Protein AF-T1PHR5-F1 (afdb_monomer_lite)

Radius of gyration: 35.84 Å; chains: 1; bounding box: 84×40×96 Å

Secondary structure (DSSP, 8-state):
-TTTTT-HHHHHS-HHHHHHTSSTTS-HHHHHHHHHHHHHHHH-SSTT--SSHHHHHHHHHHHHHHHHHHHHH-TT-HHHHHHHHHHHHHHHHHHHHHHHH-HHHHHHHHHHHT----PPPS---PPPHHHHHHHHHHHHHHHHHHHHHHHHHHHHHHHHHHHHHHHHHHHHHHHHHHHHTTPPP-S-HHHHHHHHHHHHHHHHHHHHHHHHHHHH-

InterPro domains:
  IPR000589 Small ribosomal subunit protein uS15 [PF00312] (37-115)
  IPR000589 Small ribosomal subunit protein uS15 [SM01387] (36-116)
  IPR000589 Small ribosomal subunit protein uS15 [cd00353] (38-114)
  IPR005290 Small ribosomal subunit protein uS15, bacteria [MF_01343_B] (29-130)
  IPR009068 uS15/NS1, RNA-binding domain superfamily [SSF47060] (33-116)
  IPR052137 Universal small ribosomal subunit uS15 [PTHR46685] (2-191)

Organism: Musca domestica (NCBI:txid7370)

Foldseek 3Di:
DQPCPPPPVLVVDDPVSVVCRDLVNDDPVSVLVVQLLVQLVQQAPDNPPCPDLLSLLSSLLSVLVVLVVVCVVPVPPPVSVVVSVVSVVVSLVSLVVCCVVPVVSSVVSCVSSVHDHDDDDPDDDDDDPVNVVVVVVVVVVVVVVVVVVVVVVVVVLVVLLVVLVVVLVVLVVQQVVCVVVVHPGPRDPVNSVVSVVVNVVSVVVVVVVVVVVVVVD

Sequence (217 aa):
MLGFEKSKELETADAAVKSLFELGNNPYVNTTRYHSEQLIKEVQRHPLDYGSMEAKLARMTVFIRRYQQHMEEHPRDKKRKVILKEMIEKRKKFLKYLRRWDYRRFEWILEKLDLVYKPPPAEFHWITRKESLQKLTDIHCEKLRQEKLDEYRKTLEEQQIPFLEDAIKKMQFIRQEQIDLGIPVTVTEEDIEQNKKKLAELKAFREETKAAARKSN

Structure (mmCIF, N/CA/C/O backbone):
data_AF-T1PHR5-F1
#
_entry.id   AF-T1PHR5-F1
#
loop_
_atom_site.group_PDB
_atom_site.id
_atom_site.type_symbol
_atom_site.label_atom_id
_atom_site.label_alt_id
_atom_site.label_comp_id
_atom_site.label_asym_id
_atom_site.label_entity_id
_atom_site.label_seq_id
_atom_site.pdbx_PDB_ins_code
_atom_site.Cartn_x
_atom_site.Cartn_y
_atom_site.Cartn_z
_atom_site.occupancy
_atom_site.B_iso_or_equiv
_atom_site.auth_seq_id
_atom_site.auth_comp_id
_atom_site.auth_asym_id
_atom_site.auth_atom_id
_atom_site.pdbx_PDB_model_num
ATOM 1 N N . MET A 1 1 ? 13.545 -9.015 -30.350 1.00 66.62 1 MET A N 1
ATOM 2 C CA . MET A 1 1 ? 14.743 -8.477 -31.027 1.00 66.62 1 MET A CA 1
ATOM 3 C C . MET A 1 1 ? 14.901 -7.038 -30.616 1.00 66.62 1 MET A C 1
ATOM 5 O O . MET A 1 1 ? 13.991 -6.255 -30.841 1.00 66.62 1 MET A O 1
ATOM 9 N N . LEU A 1 2 ? 15.984 -6.683 -29.947 1.00 77.50 2 LEU A N 1
ATOM 10 C CA . LEU A 1 2 ? 16.075 -5.365 -29.341 1.00 77.50 2 LEU A CA 1
ATOM 11 C C . LEU A 1 2 ? 16.142 -4.248 -30.403 1.00 77.50 2 LEU A C 1
ATOM 13 O O . LEU A 1 2 ? 17.119 -4.147 -31.132 1.00 77.50 2 LEU A O 1
ATOM 17 N N . GLY A 1 3 ? 15.103 -3.412 -30.499 1.00 77.31 3 GLY A N 1
ATOM 18 C CA . GLY A 1 3 ? 15.061 -2.232 -31.381 1.00 77.31 3 GLY A CA 1
ATOM 19 C C . GLY A 1 3 ? 14.794 -2.502 -32.870 1.00 77.31 3 GLY A C 1
ATOM 20 O O . GLY A 1 3 ? 14.387 -1.584 -33.575 1.00 77.31 3 GLY A O 1
ATOM 21 N N . PHE A 1 4 ? 14.941 -3.745 -33.335 1.00 85.12 4 PHE A N 1
ATOM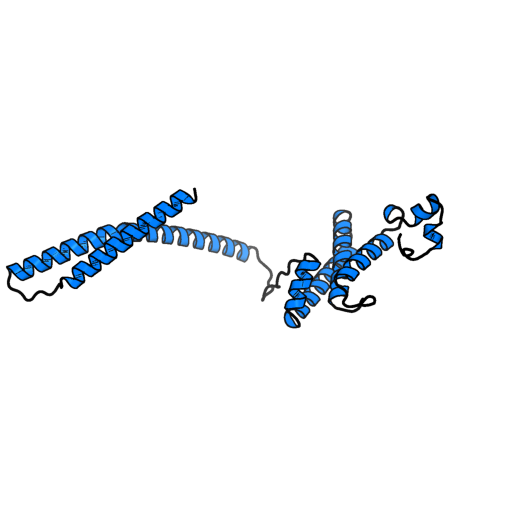 22 C CA . PHE A 1 4 ? 14.780 -4.139 -34.745 1.00 85.12 4 PHE A CA 1
ATOM 23 C C . PHE A 1 4 ? 13.618 -5.116 -34.970 1.00 85.12 4 PHE A C 1
ATOM 25 O O . PHE A 1 4 ? 13.614 -5.886 -35.922 1.00 85.12 4 PHE A O 1
ATOM 32 N N . GLU A 1 5 ? 12.600 -5.068 -34.111 1.00 83.12 5 GLU A N 1
ATOM 33 C CA . GLU A 1 5 ? 11.428 -5.963 -34.155 1.00 83.12 5 GLU A CA 1
ATOM 34 C C . GLU A 1 5 ? 10.648 -5.904 -35.478 1.00 83.12 5 GLU A C 1
ATOM 36 O O . GLU A 1 5 ? 9.896 -6.820 -35.774 1.00 83.12 5 GLU A O 1
ATOM 41 N N . LYS A 1 6 ? 10.805 -4.827 -36.257 1.00 85.88 6 LYS A N 1
ATOM 42 C CA . LYS A 1 6 ? 10.089 -4.593 -37.522 1.00 85.88 6 LYS A CA 1
ATOM 43 C C . LYS A 1 6 ? 10.969 -4.741 -38.772 1.00 85.88 6 LYS A C 1
ATOM 45 O O . LYS A 1 6 ? 10.504 -4.427 -39.864 1.00 85.88 6 LYS A O 1
ATOM 50 N N . SER A 1 7 ? 12.240 -5.122 -38.622 1.00 89.62 7 SER A N 1
ATOM 51 C CA . SER A 1 7 ? 13.160 -5.282 -39.756 1.00 89.62 7 SER A CA 1
ATOM 52 C C . SER A 1 7 ? 12.919 -6.627 -40.433 1.00 89.62 7 SER A C 1
ATOM 54 O O . SER A 1 7 ? 13.065 -7.675 -39.808 1.00 89.62 7 SER A O 1
ATOM 56 N N . LYS A 1 8 ? 12.583 -6.587 -41.724 1.00 90.44 8 LYS A N 1
ATOM 57 C CA . LYS A 1 8 ? 12.362 -7.787 -42.549 1.00 90.44 8 LYS A CA 1
ATOM 58 C C . LYS A 1 8 ? 13.674 -8.515 -42.836 1.00 90.44 8 LYS A C 1
ATOM 60 O O . LYS A 1 8 ? 13.720 -9.733 -42.944 1.00 90.44 8 LYS A O 1
ATOM 65 N N . GLU A 1 9 ? 14.758 -7.755 -42.915 1.00 89.06 9 GLU A N 1
ATOM 66 C CA . GLU A 1 9 ? 16.112 -8.237 -43.169 1.00 89.06 9 GLU A CA 1
ATOM 67 C C . GLU A 1 9 ? 16.603 -9.125 -42.018 1.00 89.06 9 GLU A C 1
ATOM 69 O O . GLU A 1 9 ? 17.239 -10.158 -42.234 1.00 89.06 9 GLU A O 1
ATOM 74 N N . LEU A 1 10 ? 16.244 -8.761 -40.784 1.00 87.56 10 LEU A N 1
ATOM 75 C CA . LEU A 1 10 ? 16.594 -9.510 -39.582 1.00 87.56 10 LEU A CA 1
ATOM 76 C C . LEU A 1 10 ? 15.860 -10.858 -39.489 1.00 87.56 10 LEU A C 1
ATOM 78 O O . LEU A 1 10 ? 16.403 -11.823 -38.951 1.00 87.56 10 LEU A O 1
ATOM 82 N N . GLU A 1 11 ? 14.644 -10.951 -40.030 1.00 87.62 11 GLU A N 1
ATOM 83 C CA . GLU A 1 11 ? 13.888 -12.209 -40.091 1.00 87.62 11 GLU A CA 1
ATOM 84 C C . GLU A 1 11 ? 14.584 -13.225 -41.004 1.00 87.62 11 GLU A C 1
ATOM 86 O O . GLU A 1 11 ? 14.665 -14.410 -40.668 1.00 87.62 11 GLU A O 1
ATOM 91 N N . THR A 1 12 ? 15.165 -12.751 -42.108 1.00 92.88 12 THR A N 1
ATOM 92 C CA . THR A 1 12 ? 15.929 -13.569 -43.064 1.00 92.88 12 THR A CA 1
ATOM 93 C C . THR A 1 12 ? 17.375 -13.838 -42.645 1.00 92.88 12 THR A C 1
ATOM 95 O O . THR A 1 12 ? 18.032 -14.688 -43.239 1.00 92.88 12 THR A O 1
ATOM 98 N N . ALA A 1 13 ? 17.880 -13.133 -41.631 1.00 90.56 13 ALA A N 1
ATOM 99 C CA . ALA A 1 13 ? 19.273 -13.226 -41.211 1.00 90.56 13 ALA A CA 1
ATOM 100 C C . ALA A 1 13 ? 19.632 -14.587 -40.587 1.00 90.56 13 ALA A C 1
ATOM 102 O O . ALA A 1 13 ? 18.779 -15.312 -40.057 1.00 90.56 13 ALA A O 1
ATOM 103 N N . ASP A 1 14 ? 20.930 -14.890 -40.619 1.00 95.06 14 ASP A N 1
ATOM 104 C CA . ASP A 1 14 ? 21.514 -16.072 -39.991 1.00 95.06 14 ASP A CA 1
ATOM 105 C C . ASP A 1 14 ? 21.304 -16.085 -38.464 1.00 95.06 14 ASP A C 1
ATOM 107 O O . ASP A 1 14 ? 21.156 -15.041 -37.818 1.00 95.06 14 ASP A O 1
ATOM 111 N N . ALA A 1 15 ? 21.307 -17.280 -37.872 1.00 91.38 15 ALA A N 1
ATOM 112 C CA . ALA A 1 15 ? 21.100 -17.481 -36.442 1.00 91.38 15 ALA A CA 1
ATOM 113 C C . ALA A 1 15 ? 22.144 -16.741 -35.588 1.00 91.38 15 ALA A C 1
ATOM 115 O O . ALA A 1 15 ? 21.785 -16.159 -34.562 1.00 91.38 15 ALA A O 1
ATOM 116 N N . ALA A 1 16 ? 23.408 -16.684 -36.030 1.00 92.00 16 ALA A N 1
ATOM 117 C CA . ALA A 1 16 ? 24.450 -15.946 -35.317 1.00 92.00 16 ALA A CA 1
ATOM 118 C C . ALA A 1 16 ? 24.134 -14.443 -35.254 1.00 92.00 16 ALA A C 1
ATOM 120 O O . ALA A 1 16 ? 24.252 -13.818 -34.200 1.00 92.00 16 ALA A O 1
ATOM 121 N N . VAL A 1 17 ? 23.653 -13.872 -36.364 1.00 90.62 17 VAL A N 1
ATOM 122 C CA . VAL A 1 17 ? 23.244 -12.462 -36.434 1.00 90.62 17 VAL A CA 1
ATOM 123 C C . VAL A 1 17 ? 22.022 -12.217 -35.555 1.00 90.62 17 VAL A C 1
ATOM 125 O O . VAL A 1 17 ? 21.996 -11.244 -34.806 1.00 90.62 17 VAL A O 1
ATOM 128 N N . LYS A 1 18 ? 21.033 -13.117 -35.582 1.00 90.06 18 LYS A N 1
ATOM 129 C CA . LYS A 1 18 ? 19.841 -13.042 -34.723 1.00 90.06 18 LYS A CA 1
ATOM 130 C C . LYS A 1 18 ? 20.201 -13.030 -33.237 1.00 90.06 18 LYS A C 1
ATOM 132 O O . LYS A 1 18 ? 19.646 -12.222 -32.492 1.00 90.06 18 LYS A O 1
ATOM 137 N N . SER A 1 19 ? 21.178 -13.841 -32.832 1.00 91.31 19 SER A N 1
ATOM 138 C CA . SER A 1 19 ? 21.631 -13.910 -31.442 1.00 91.31 19 SER A CA 1
ATOM 139 C C . SER A 1 19 ? 22.229 -12.588 -30.936 1.00 91.31 19 SER A C 1
ATOM 141 O O . SER A 1 19 ? 22.010 -12.214 -29.784 1.00 91.31 19 SER A O 1
ATOM 143 N N . LEU A 1 20 ? 22.884 -11.793 -31.791 1.00 89.81 20 LEU A N 1
ATOM 144 C CA . LEU A 1 20 ? 23.412 -10.472 -31.403 1.00 89.81 20 LEU A CA 1
ATOM 145 C C . LEU A 1 20 ? 22.315 -9.494 -30.933 1.00 89.81 20 LEU A C 1
ATOM 147 O O . LEU A 1 20 ? 22.577 -8.600 -30.127 1.00 89.81 20 LEU A O 1
ATOM 151 N N . PHE A 1 21 ? 21.077 -9.663 -31.408 1.00 88.44 21 PHE A N 1
ATOM 152 C CA . PHE A 1 21 ? 19.933 -8.804 -31.070 1.00 88.44 21 PHE A CA 1
ATOM 153 C C . PHE A 1 21 ? 19.016 -9.396 -29.989 1.00 88.44 21 PHE A C 1
ATOM 155 O O . PHE A 1 21 ? 17.954 -8.831 -29.683 1.00 88.44 21 PHE A O 1
ATOM 162 N N . GLU A 1 22 ? 19.415 -10.514 -29.384 1.00 88.19 22 GLU A N 1
ATOM 163 C CA . GLU A 1 22 ? 18.755 -11.076 -28.210 1.00 88.19 22 GLU A CA 1
ATOM 164 C C . GLU A 1 22 ? 19.014 -10.216 -26.970 1.00 88.19 22 GLU A C 1
ATOM 166 O O . GLU A 1 22 ? 20.053 -9.572 -26.822 1.00 88.19 22 GLU A O 1
ATOM 171 N N . LEU A 1 23 ? 18.058 -10.210 -26.041 1.00 87.19 23 LEU A N 1
ATOM 172 C CA . LEU A 1 23 ? 18.152 -9.427 -24.806 1.00 87.19 23 LEU A CA 1
ATOM 173 C C . LEU A 1 23 ? 19.365 -9.813 -23.948 1.00 87.19 23 LEU A C 1
ATOM 175 O O . LEU A 1 23 ? 19.992 -8.924 -23.379 1.00 87.19 23 LEU A O 1
ATOM 179 N N . GLY A 1 24 ? 19.699 -11.106 -23.874 1.00 86.81 24 GLY A N 1
ATOM 180 C CA . GLY A 1 24 ? 20.792 -11.616 -23.037 1.00 86.81 24 GLY A CA 1
ATOM 181 C C . GLY A 1 24 ? 22.184 -11.193 -23.506 1.00 86.81 24 GLY A C 1
ATOM 182 O O . GLY A 1 24 ? 23.062 -10.966 -22.681 1.00 86.81 24 GLY A O 1
ATOM 183 N N . ASN A 1 25 ? 22.359 -11.001 -24.814 1.00 90.06 25 ASN A N 1
ATOM 184 C CA . ASN A 1 25 ? 23.637 -10.607 -25.415 1.00 90.06 25 ASN A CA 1
ATOM 185 C C . ASN A 1 25 ? 23.810 -9.085 -25.502 1.00 90.06 25 ASN A C 1
ATOM 187 O O . ASN A 1 25 ? 24.817 -8.592 -26.007 1.00 90.06 25 ASN A O 1
ATOM 191 N N . ASN A 1 26 ? 22.821 -8.325 -25.025 1.00 89.06 26 ASN A N 1
ATOM 192 C CA . ASN A 1 26 ? 22.801 -6.876 -25.116 1.00 89.06 26 ASN A CA 1
ATOM 193 C C . ASN A 1 26 ? 23.147 -6.200 -23.779 1.00 89.06 26 ASN A C 1
ATOM 195 O O . ASN A 1 26 ? 22.804 -6.704 -22.709 1.00 89.06 26 ASN A O 1
ATOM 199 N N . PRO A 1 27 ? 23.758 -4.998 -23.810 1.00 90.12 27 PRO A N 1
ATOM 200 C CA . PRO A 1 27 ? 24.051 -4.241 -22.601 1.00 90.12 27 PRO A CA 1
ATOM 201 C C . PRO A 1 27 ? 22.803 -3.945 -21.765 1.00 90.12 27 PRO A C 1
ATOM 203 O O . PRO A 1 27 ? 21.711 -3.702 -22.277 1.00 90.12 27 PRO A O 1
ATOM 206 N N . TYR A 1 28 ? 22.988 -3.808 -20.457 1.00 86.00 28 TYR A N 1
ATOM 207 C CA . TYR A 1 28 ? 21.889 -3.592 -19.512 1.00 86.00 28 TYR A CA 1
ATOM 208 C C . TYR A 1 28 ? 21.048 -2.316 -19.762 1.00 86.00 28 TYR A C 1
ATOM 210 O O . TYR A 1 28 ? 19.889 -2.207 -19.354 1.00 86.00 28 TYR A O 1
ATOM 218 N N . VAL A 1 29 ? 21.604 -1.315 -20.453 1.00 88.94 29 VAL A N 1
ATOM 219 C CA . VAL A 1 29 ? 20.853 -0.114 -20.874 1.00 88.94 29 VAL A CA 1
ATOM 220 C C . VAL A 1 29 ? 19.730 -0.482 -21.845 1.00 88.94 29 VAL A C 1
ATOM 222 O O . VAL A 1 29 ? 18.609 0.010 -21.709 1.00 88.94 29 VAL A O 1
ATOM 225 N N . ASN A 1 30 ? 20.024 -1.388 -22.772 1.00 90.75 30 ASN A N 1
ATOM 226 C CA . ASN A 1 30 ? 19.101 -1.865 -23.786 1.00 90.75 30 ASN A CA 1
ATOM 227 C C . ASN A 1 30 ? 17.983 -2.698 -23.152 1.00 90.75 30 ASN A C 1
ATOM 229 O O . ASN A 1 30 ? 16.806 -2.426 -23.387 1.00 90.75 30 ASN A O 1
ATOM 233 N N . THR A 1 31 ? 18.329 -3.632 -22.265 1.00 90.88 31 THR A N 1
ATOM 234 C CA . THR A 1 31 ? 17.336 -4.459 -21.560 1.00 90.88 31 THR A CA 1
ATOM 235 C C . THR A 1 31 ? 16.374 -3.605 -20.726 1.00 90.88 31 THR A C 1
ATOM 237 O O . THR A 1 31 ? 15.157 -3.772 -20.794 1.00 90.88 31 THR A O 1
ATOM 240 N N . THR A 1 32 ? 16.891 -2.590 -20.024 1.00 92.50 32 THR A N 1
ATOM 241 C CA . THR A 1 32 ? 16.063 -1.636 -19.265 1.00 92.50 32 THR A CA 1
ATOM 242 C C . THR A 1 32 ? 15.099 -0.872 -20.167 1.00 92.50 32 THR A C 1
ATOM 244 O O . THR A 1 32 ? 13.938 -0.664 -19.803 1.00 92.50 32 THR A O 1
ATOM 247 N N . ARG A 1 33 ? 15.575 -0.423 -21.335 1.00 92.56 33 ARG A N 1
ATOM 248 C CA . ARG A 1 33 ? 14.747 0.289 -22.309 1.00 92.56 33 ARG A CA 1
ATOM 249 C C . ARG A 1 33 ? 13.619 -0.604 -22.815 1.00 92.56 33 ARG A C 1
ATOM 251 O O . ARG A 1 33 ? 12.478 -0.158 -22.807 1.00 92.56 33 ARG A O 1
ATOM 258 N N . TYR A 1 34 ? 13.922 -1.855 -23.152 1.00 93.06 34 TYR A N 1
ATOM 259 C CA . TYR A 1 34 ? 12.922 -2.838 -23.563 1.00 93.06 34 TYR A CA 1
ATOM 260 C C . TYR A 1 34 ? 11.835 -3.022 -22.496 1.00 93.06 34 TYR A C 1
ATOM 262 O O . TYR A 1 34 ? 10.658 -2.822 -22.783 1.00 93.06 34 TYR A O 1
ATOM 270 N N . HIS A 1 35 ? 12.208 -3.295 -21.240 1.00 93.44 35 HIS A N 1
ATOM 271 C CA . HIS A 1 35 ? 11.229 -3.433 -20.152 1.00 93.44 35 HIS A CA 1
ATOM 272 C C . HIS A 1 35 ? 10.419 -2.152 -19.915 1.00 93.44 35 HIS A C 1
ATOM 274 O O . HIS A 1 35 ? 9.226 -2.218 -19.625 1.00 93.44 35 HIS A O 1
ATOM 280 N N . SER A 1 36 ? 11.049 -0.983 -20.067 1.00 94.38 36 SER A N 1
ATOM 281 C CA . SER A 1 36 ? 10.359 0.307 -19.971 1.00 94.38 36 SER A CA 1
ATOM 282 C C . SER A 1 36 ? 9.318 0.466 -21.075 1.00 94.38 36 SER A C 1
ATOM 284 O O . SER A 1 36 ? 8.207 0.892 -20.795 1.00 94.38 36 SER A O 1
ATOM 286 N N . GLU A 1 37 ? 9.658 0.126 -22.318 1.00 93.75 37 GLU A N 1
ATOM 287 C CA . GLU A 1 37 ? 8.740 0.210 -23.455 1.00 93.75 37 GLU A CA 1
ATOM 288 C C . GLU A 1 37 ? 7.581 -0.786 -23.326 1.00 93.75 37 GLU A C 1
ATOM 290 O O . GLU A 1 37 ? 6.447 -0.400 -23.590 1.00 93.75 37 GLU A O 1
ATOM 295 N N . GLN A 1 38 ? 7.827 -2.016 -22.861 1.00 93.56 38 GLN A N 1
ATOM 296 C CA . GLN A 1 38 ? 6.764 -3.000 -22.610 1.00 93.56 38 GLN A CA 1
ATOM 297 C C . GLN A 1 38 ? 5.769 -2.500 -21.556 1.00 93.56 38 GLN A C 1
ATOM 299 O O . GLN A 1 38 ? 4.573 -2.442 -21.819 1.00 93.56 38 GLN A O 1
ATOM 304 N N . LEU A 1 39 ? 6.263 -2.020 -20.410 1.00 94.62 39 LEU A N 1
ATOM 305 C CA . LEU A 1 39 ? 5.385 -1.525 -19.349 1.00 94.62 39 LEU A CA 1
ATOM 306 C C . LEU A 1 39 ? 4.665 -0.223 -19.739 1.00 94.62 39 LEU A C 1
ATOM 308 O O . LEU A 1 39 ? 3.537 0.011 -19.326 1.00 94.62 39 LEU A O 1
ATOM 312 N N . ILE A 1 40 ? 5.288 0.640 -20.551 1.00 95.62 40 ILE A N 1
ATOM 313 C CA . ILE A 1 40 ? 4.614 1.832 -21.091 1.00 95.62 40 ILE A CA 1
ATOM 314 C C . ILE A 1 40 ? 3.494 1.422 -22.053 1.00 95.62 40 ILE A C 1
ATOM 316 O O . ILE A 1 40 ? 2.415 2.001 -21.973 1.00 95.62 40 ILE A O 1
ATOM 320 N N . LYS A 1 41 ? 3.706 0.419 -22.917 1.00 94.00 41 LYS A N 1
ATOM 321 C CA . LYS A 1 41 ? 2.686 -0.056 -23.869 1.00 94.00 41 LYS A CA 1
ATOM 322 C C . LYS A 1 41 ? 1.393 -0.504 -23.185 1.00 94.00 41 LYS A C 1
ATOM 324 O O . LYS A 1 41 ? 0.326 -0.318 -23.759 1.00 94.00 41 LYS A O 1
ATOM 329 N N . GLU A 1 42 ? 1.479 -1.036 -21.970 1.00 94.00 42 GLU A N 1
ATOM 330 C CA . GLU A 1 42 ? 0.316 -1.469 -21.185 1.00 94.00 42 GLU A CA 1
ATOM 331 C C . GLU A 1 42 ? -0.518 -0.309 -20.623 1.00 94.00 42 GLU A C 1
ATOM 333 O O . GLU A 1 42 ? -1.705 -0.480 -20.345 1.00 94.00 42 GLU A O 1
ATOM 338 N N . VAL A 1 43 ? 0.095 0.866 -20.439 1.00 94.69 43 VAL A N 1
ATOM 339 C CA . VAL A 1 43 ? -0.513 1.992 -19.711 1.00 94.69 43 VAL A CA 1
ATOM 340 C C . VAL A 1 43 ? -0.702 3.241 -20.595 1.00 94.69 43 VAL A C 1
ATOM 342 O O . VAL A 1 43 ? -1.434 4.167 -20.245 1.00 94.69 43 VAL A O 1
ATOM 345 N N . GLN A 1 44 ? -0.056 3.296 -21.759 1.00 93.19 44 GLN A N 1
ATOM 346 C CA . GLN A 1 44 ? -0.140 4.419 -22.692 1.00 93.19 44 GLN A CA 1
ATOM 347 C C . GLN A 1 44 ? -1.551 4.581 -23.276 1.00 93.19 44 GLN A C 1
ATOM 349 O O . GLN A 1 44 ? -2.241 3.607 -23.571 1.00 93.19 44 GLN A O 1
ATOM 354 N N . ARG A 1 45 ? -1.971 5.830 -23.509 1.00 90.50 45 ARG A N 1
ATOM 355 C CA . ARG A 1 45 ? -3.288 6.125 -24.109 1.00 90.50 45 ARG A CA 1
ATOM 356 C C . ARG A 1 45 ? -3.297 5.954 -25.625 1.00 90.50 45 ARG A C 1
ATOM 358 O O . ARG A 1 45 ? -4.317 5.619 -26.214 1.00 90.50 45 ARG A O 1
ATOM 365 N N . HIS A 1 46 ? -2.161 6.229 -26.255 1.00 92.94 46 HIS A N 1
ATOM 366 C CA . HIS A 1 46 ? -1.942 6.089 -27.688 1.00 92.94 46 HIS A CA 1
ATOM 367 C C . HIS A 1 46 ? -0.503 5.609 -27.948 1.00 92.94 46 HIS A C 1
ATOM 369 O O . HIS A 1 46 ? 0.344 5.744 -27.065 1.00 92.94 46 HIS A O 1
ATOM 375 N N . PRO A 1 47 ? -0.177 5.095 -29.150 1.00 91.06 47 PRO A N 1
ATOM 376 C CA . PRO A 1 47 ? 1.113 4.442 -29.416 1.00 91.06 47 PRO A CA 1
ATOM 377 C C . PRO A 1 47 ? 2.364 5.310 -29.208 1.00 91.06 47 PRO A C 1
ATOM 379 O O . PRO A 1 47 ? 3.450 4.783 -29.005 1.00 91.06 47 PRO A O 1
ATOM 382 N N . LEU A 1 48 ? 2.218 6.635 -29.295 1.00 91.75 48 LEU A N 1
ATOM 383 C CA . LEU A 1 48 ? 3.300 7.614 -29.116 1.00 91.75 48 LEU A CA 1
ATOM 384 C C . LEU A 1 48 ? 3.241 8.362 -27.768 1.00 91.75 48 LEU A C 1
ATOM 386 O O . LEU A 1 48 ? 3.860 9.416 -27.617 1.00 91.75 48 LEU A O 1
ATOM 390 N N . ASP A 1 49 ? 2.463 7.873 -26.798 1.00 93.50 49 ASP A N 1
ATOM 391 C CA . ASP A 1 49 ? 2.317 8.538 -25.501 1.00 93.50 49 ASP A CA 1
ATOM 392 C C . ASP A 1 49 ? 3.449 8.149 -24.544 1.00 93.50 49 ASP A C 1
ATOM 394 O O . ASP A 1 49 ? 3.412 7.131 -23.857 1.00 93.50 49 ASP A O 1
ATOM 398 N N . TYR A 1 50 ? 4.453 9.018 -24.468 1.00 92.38 50 TYR A N 1
ATOM 399 C CA . TYR A 1 50 ? 5.561 8.900 -23.516 1.00 92.38 50 TYR A CA 1
ATOM 400 C C . TYR A 1 50 ? 5.559 10.006 -22.452 1.00 92.38 50 TYR A C 1
ATOM 402 O O . TYR A 1 50 ? 6.421 10.026 -21.567 1.00 92.38 50 TYR A O 1
ATOM 410 N N . GLY A 1 51 ? 4.640 10.968 -22.576 1.00 91.25 51 GLY A N 1
ATOM 411 C CA . GLY A 1 51 ? 4.623 12.211 -21.807 1.00 91.25 51 GLY A CA 1
ATOM 412 C C . GLY A 1 51 ? 3.574 12.240 -20.701 1.00 91.25 51 GLY A C 1
ATOM 413 O O . GLY A 1 51 ? 3.719 13.040 -19.762 1.00 91.25 51 GLY A O 1
ATOM 414 N N . SER A 1 52 ? 2.555 11.383 -20.793 1.00 93.06 52 SER A N 1
ATOM 415 C CA . SER A 1 52 ? 1.501 11.264 -19.792 1.00 93.06 52 SER A CA 1
ATOM 416 C C . SER A 1 52 ? 2.043 10.885 -18.415 1.00 93.06 52 SER A C 1
ATOM 418 O O . SER A 1 52 ? 3.178 10.417 -18.250 1.00 93.06 52 SER A O 1
ATOM 420 N N . MET A 1 53 ? 1.244 11.157 -17.384 1.00 93.56 53 MET A N 1
ATOM 421 C CA . MET A 1 53 ? 1.642 10.845 -16.013 1.00 93.56 53 MET A CA 1
ATOM 422 C C . MET A 1 53 ? 1.755 9.331 -15.839 1.00 93.56 53 MET A C 1
ATOM 424 O O . MET A 1 53 ? 2.661 8.853 -15.165 1.00 93.56 53 MET A O 1
ATOM 428 N N . GLU A 1 54 ? 0.895 8.592 -16.527 1.00 93.69 54 GLU A N 1
ATOM 429 C CA . GLU A 1 54 ? 0.830 7.143 -16.538 1.00 93.69 54 GLU A CA 1
ATOM 430 C C . GLU A 1 54 ? 2.066 6.513 -17.193 1.00 93.69 54 GLU A C 1
ATOM 432 O O . GLU A 1 54 ? 2.756 5.708 -16.561 1.00 93.69 54 GLU A O 1
ATOM 437 N N . ALA A 1 55 ? 2.445 6.975 -18.391 1.00 95.88 55 ALA A N 1
ATOM 438 C CA . ALA A 1 55 ? 3.667 6.528 -19.063 1.00 95.88 55 ALA A CA 1
ATOM 439 C C . ALA A 1 55 ? 4.931 6.863 -18.247 1.00 95.88 55 ALA A C 1
ATOM 441 O O . ALA A 1 55 ? 5.862 6.056 -18.144 1.00 95.88 55 ALA A O 1
ATOM 442 N N . LYS A 1 56 ? 4.968 8.039 -17.603 1.00 95.25 56 LYS A N 1
ATOM 443 C CA . LYS A 1 56 ? 6.060 8.420 -16.691 1.00 95.25 56 LYS A CA 1
ATOM 444 C C . LYS A 1 56 ? 6.122 7.507 -15.466 1.00 95.25 56 LYS A C 1
ATOM 446 O O . LYS A 1 56 ? 7.216 7.074 -15.107 1.00 95.25 56 LYS A O 1
ATOM 451 N N . LEU A 1 57 ? 4.986 7.196 -14.838 1.00 96.31 57 LEU A N 1
ATOM 452 C CA . LEU A 1 57 ? 4.906 6.291 -13.685 1.00 96.31 57 LEU A CA 1
ATOM 453 C C . LEU A 1 57 ? 5.381 4.875 -14.042 1.00 96.31 57 LEU A C 1
ATOM 455 O O . LEU A 1 57 ? 6.163 4.296 -13.281 1.00 96.31 57 LEU A O 1
ATOM 459 N N . ALA A 1 58 ? 4.983 4.357 -15.207 1.00 96.88 58 ALA A N 1
ATOM 460 C CA . ALA A 1 58 ? 5.441 3.071 -15.732 1.00 96.88 58 ALA A CA 1
ATOM 461 C C . ALA A 1 58 ? 6.968 3.065 -15.908 1.00 96.88 58 ALA A C 1
ATOM 463 O O . ALA A 1 58 ? 7.675 2.257 -15.301 1.00 96.88 58 ALA A O 1
ATOM 464 N N . ARG A 1 59 ? 7.506 4.058 -16.629 1.00 96.00 59 ARG A N 1
ATOM 465 C CA . ARG A 1 59 ? 8.953 4.223 -16.830 1.00 96.00 59 ARG A CA 1
ATOM 466 C C . ARG A 1 59 ? 9.714 4.272 -15.505 1.00 96.00 59 ARG A C 1
ATOM 468 O O . ARG A 1 59 ? 10.672 3.530 -15.307 1.00 96.00 59 ARG A O 1
ATOM 475 N N . MET A 1 60 ? 9.290 5.139 -14.585 1.00 96.75 60 MET A N 1
ATOM 476 C CA . MET A 1 60 ? 9.933 5.293 -13.277 1.00 96.75 60 MET A CA 1
ATOM 477 C C . MET A 1 60 ? 9.910 3.995 -12.473 1.00 96.75 60 MET A C 1
ATOM 479 O O . MET A 1 60 ? 10.863 3.716 -11.757 1.00 96.75 60 MET A O 1
ATOM 483 N N . THR A 1 61 ? 8.857 3.190 -12.601 1.00 97.25 61 THR A N 1
ATOM 484 C CA . THR A 1 61 ? 8.749 1.902 -11.906 1.00 97.25 61 THR A CA 1
ATOM 485 C C . THR A 1 61 ? 9.805 0.909 -12.388 1.00 97.25 61 THR A C 1
ATOM 487 O O . THR A 1 61 ? 10.459 0.293 -11.548 1.00 97.25 61 THR A O 1
ATOM 490 N N . VAL A 1 62 ? 10.066 0.828 -13.698 1.00 96.56 62 VAL A N 1
ATOM 491 C CA . VAL A 1 62 ? 11.155 -0.010 -14.239 1.00 96.56 62 VAL A CA 1
ATOM 492 C C . VAL A 1 62 ? 12.520 0.458 -13.736 1.00 96.56 62 VAL A C 1
ATOM 494 O O . VAL A 1 62 ? 13.309 -0.349 -13.247 1.00 96.56 62 VAL A O 1
ATOM 497 N N . PHE A 1 63 ? 12.791 1.766 -13.778 1.00 96.00 63 PHE A N 1
ATOM 498 C CA . PHE A 1 63 ? 14.058 2.303 -13.273 1.00 96.00 63 PHE A CA 1
ATOM 499 C C . PHE A 1 63 ? 14.236 2.095 -11.765 1.00 96.00 63 PHE A C 1
ATOM 501 O O . PHE A 1 63 ? 15.345 1.788 -11.337 1.00 96.00 63 PHE A O 1
ATOM 508 N N . ILE A 1 64 ? 13.174 2.228 -10.962 1.00 96.81 64 ILE A N 1
ATOM 509 C CA . ILE A 1 64 ? 13.223 1.955 -9.518 1.00 96.81 64 ILE A CA 1
ATOM 510 C C . ILE A 1 64 ? 13.586 0.490 -9.271 1.00 96.81 64 ILE A C 1
ATOM 512 O O . ILE A 1 64 ? 14.528 0.251 -8.523 1.00 96.81 64 ILE A O 1
ATOM 516 N N . ARG A 1 65 ? 12.916 -0.467 -9.932 1.00 95.50 65 ARG A N 1
ATOM 517 C CA . ARG A 1 65 ? 13.216 -1.907 -9.796 1.00 95.50 65 ARG A CA 1
ATOM 518 C C . ARG A 1 65 ? 14.668 -2.218 -10.168 1.00 95.50 65 ARG A C 1
ATOM 520 O O . ARG A 1 65 ? 15.373 -2.889 -9.423 1.00 95.50 65 ARG A O 1
ATOM 527 N N . ARG A 1 66 ? 15.152 -1.630 -11.264 1.00 94.12 66 ARG A N 1
ATOM 528 C CA . ARG A 1 66 ? 16.560 -1.712 -11.677 1.00 94.12 66 ARG A CA 1
ATOM 529 C C . ARG A 1 66 ? 17.518 -1.162 -10.618 1.00 94.12 66 ARG A C 1
ATOM 531 O O . ARG A 1 66 ? 18.517 -1.791 -10.285 1.00 94.12 66 ARG A O 1
ATOM 538 N N . TYR A 1 67 ? 17.262 0.045 -10.120 1.00 95.25 67 TYR A N 1
ATOM 539 C CA . TYR A 1 67 ? 18.142 0.664 -9.133 1.00 95.25 67 TYR A CA 1
ATOM 540 C C . TYR A 1 67 ? 18.096 -0.066 -7.789 1.00 95.25 67 TYR A C 1
ATOM 542 O O . TYR A 1 67 ? 19.101 -0.057 -7.091 1.00 95.25 67 TYR A O 1
ATOM 550 N N . GLN A 1 68 ? 16.979 -0.707 -7.440 1.00 95.62 68 GLN A N 1
ATOM 551 C CA . GLN A 1 68 ? 16.882 -1.573 -6.265 1.00 95.62 68 GLN A CA 1
ATOM 552 C C . GLN A 1 68 ? 17.842 -2.762 -6.376 1.00 95.62 68 GLN A C 1
ATOM 554 O O . GLN A 1 68 ? 18.700 -2.885 -5.509 1.00 95.62 68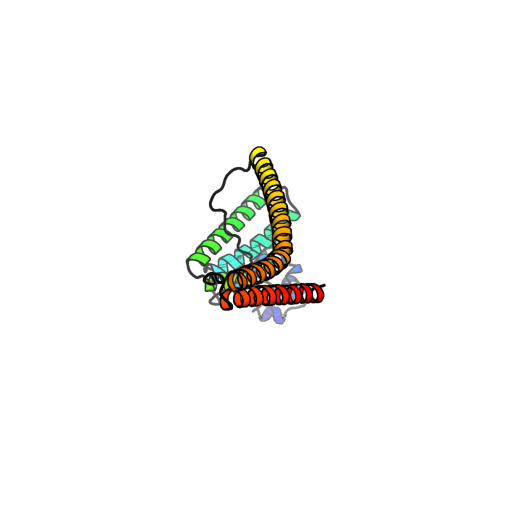 GLN A O 1
ATOM 559 N N . GLN A 1 69 ? 17.797 -3.524 -7.477 1.00 94.62 69 GLN A N 1
ATOM 560 C CA . GLN A 1 69 ? 18.735 -4.632 -7.733 1.00 94.62 69 GLN A CA 1
ATOM 561 C C . GLN A 1 69 ? 20.199 -4.171 -7.642 1.00 94.62 69 GLN A C 1
ATOM 563 O O . GLN A 1 69 ? 21.014 -4.757 -6.938 1.00 94.62 69 GLN A O 1
ATOM 568 N N . HIS A 1 70 ? 20.521 -3.035 -8.265 1.00 94.19 70 HIS A N 1
ATOM 569 C CA . HIS A 1 70 ? 21.876 -2.484 -8.205 1.00 94.19 70 HIS A CA 1
ATOM 570 C C . HIS A 1 70 ? 22.312 -2.077 -6.782 1.00 94.19 70 HIS A C 1
ATOM 572 O O . HIS A 1 70 ? 23.492 -2.161 -6.454 1.00 94.19 70 HIS A O 1
ATOM 578 N N . MET A 1 71 ? 21.390 -1.614 -5.930 1.00 95.75 71 MET A N 1
ATOM 579 C CA . MET A 1 71 ? 21.693 -1.267 -4.532 1.00 95.75 71 MET A CA 1
ATOM 580 C C . MET A 1 71 ? 21.833 -2.480 -3.618 1.00 95.75 71 MET A C 1
ATOM 582 O O . MET A 1 71 ? 22.526 -2.367 -2.608 1.00 95.75 71 MET A O 1
ATOM 586 N N . GLU A 1 72 ? 21.216 -3.608 -3.963 1.00 96.19 72 GLU A N 1
ATOM 587 C CA . GLU A 1 72 ? 21.432 -4.881 -3.269 1.00 96.19 72 GLU A CA 1
ATOM 588 C C . GLU A 1 72 ? 22.865 -5.379 -3.499 1.00 96.19 72 GLU A C 1
ATOM 590 O O . GLU A 1 72 ? 23.553 -5.729 -2.543 1.00 96.19 72 GLU A O 1
ATOM 595 N N . GLU A 1 73 ? 23.355 -5.301 -4.739 1.00 96.38 73 GLU A N 1
ATOM 596 C CA . GLU A 1 73 ? 24.731 -5.674 -5.098 1.00 96.38 73 GLU A CA 1
ATOM 597 C C . GLU A 1 73 ? 25.773 -4.651 -4.607 1.00 96.38 73 GLU A C 1
ATOM 599 O O . GLU A 1 73 ? 26.856 -5.010 -4.141 1.00 96.38 73 GLU A O 1
ATOM 604 N N . HIS A 1 74 ? 25.454 -3.353 -4.689 1.00 96.38 74 HIS A N 1
ATOM 605 C CA . HIS A 1 74 ? 26.388 -2.258 -4.406 1.00 96.38 74 HIS A CA 1
ATOM 606 C C . HIS A 1 74 ? 25.847 -1.256 -3.371 1.00 96.38 74 HIS A C 1
ATOM 608 O O . HIS A 1 74 ? 25.625 -0.078 -3.676 1.00 96.38 74 HIS A O 1
ATOM 614 N N . PRO A 1 75 ? 25.724 -1.651 -2.092 1.00 95.56 75 PRO A N 1
ATOM 615 C CA . PRO A 1 75 ? 25.091 -0.826 -1.057 1.00 95.56 75 PRO A CA 1
ATOM 616 C C . PRO A 1 75 ? 25.871 0.452 -0.697 1.00 95.56 75 PRO A C 1
ATOM 618 O O . PRO A 1 75 ? 25.331 1.361 -0.058 1.00 95.56 75 PRO A O 1
ATOM 621 N N . ARG A 1 76 ? 27.153 0.537 -1.079 1.00 96.75 76 ARG A N 1
ATOM 622 C CA . ARG A 1 76 ? 28.035 1.679 -0.778 1.00 96.75 76 ARG A CA 1
ATOM 623 C C . ARG A 1 76 ? 27.952 2.813 -1.807 1.00 96.75 76 ARG A C 1
ATOM 625 O O . ARG A 1 76 ? 28.485 3.891 -1.535 1.00 96.75 76 ARG A O 1
ATOM 632 N N . ASP A 1 77 ? 27.275 2.629 -2.944 1.00 96.81 77 ASP A N 1
ATOM 633 C CA . ASP A 1 77 ? 27.124 3.690 -3.948 1.00 96.81 77 ASP A CA 1
ATOM 634 C C . ASP A 1 77 ? 26.092 4.742 -3.499 1.00 96.81 77 ASP A C 1
ATOM 636 O O . ASP A 1 77 ? 24.878 4.648 -3.707 1.00 96.81 77 ASP A O 1
ATOM 640 N N . LYS A 1 78 ? 26.608 5.806 -2.877 1.00 96.38 78 LYS A N 1
ATOM 641 C CA . LYS A 1 78 ? 25.799 6.920 -2.368 1.00 96.38 78 LYS A CA 1
ATOM 642 C C . LYS A 1 78 ? 25.095 7.693 -3.486 1.00 96.38 78 LYS A C 1
ATOM 644 O O . LYS A 1 78 ? 23.975 8.158 -3.278 1.00 96.38 78 LYS A O 1
ATOM 649 N N . LYS A 1 79 ? 25.715 7.836 -4.663 1.00 95.88 79 LYS A N 1
ATOM 650 C CA . LYS A 1 79 ? 25.161 8.639 -5.765 1.00 95.88 79 LYS A CA 1
ATOM 651 C C . LYS A 1 79 ? 23.910 7.971 -6.322 1.00 95.88 79 LYS A C 1
ATOM 653 O O . LYS A 1 79 ? 22.876 8.619 -6.480 1.00 95.88 79 LYS A O 1
ATOM 658 N N . ARG A 1 80 ? 23.975 6.659 -6.557 1.00 95.12 80 ARG A N 1
ATOM 659 C CA . ARG A 1 80 ? 22.823 5.864 -7.005 1.00 95.12 80 ARG A CA 1
ATOM 660 C C . ARG A 1 80 ? 21.722 5.805 -5.954 1.00 95.12 80 ARG A C 1
ATOM 662 O O . ARG A 1 80 ? 20.556 5.956 -6.312 1.00 95.12 80 ARG A O 1
ATOM 669 N N . LYS A 1 81 ? 22.076 5.702 -4.670 1.00 96.50 81 LYS A N 1
ATOM 670 C CA . LYS A 1 81 ? 21.109 5.753 -3.564 1.00 96.50 81 LYS A CA 1
ATOM 671 C C . LYS A 1 81 ? 20.308 7.060 -3.538 1.00 96.50 81 LYS A C 1
ATOM 673 O O . LYS A 1 81 ? 19.093 7.024 -3.343 1.00 96.50 81 LYS A O 1
ATOM 678 N N . VAL A 1 82 ? 20.959 8.205 -3.771 1.00 97.25 82 VAL A N 1
ATOM 679 C CA . VAL A 1 82 ? 20.279 9.511 -3.875 1.00 97.25 82 VAL A CA 1
ATOM 680 C C . VAL A 1 82 ? 19.330 9.536 -5.075 1.00 97.25 82 VAL A C 1
ATOM 682 O O . VAL A 1 82 ? 18.159 9.868 -4.908 1.00 97.25 82 VAL A O 1
ATOM 685 N N . ILE A 1 83 ? 19.789 9.100 -6.253 1.00 96.50 83 ILE A N 1
ATOM 686 C CA . ILE A 1 83 ? 18.960 9.045 -7.472 1.00 96.50 83 ILE A CA 1
ATOM 687 C C . ILE A 1 83 ? 17.728 8.150 -7.269 1.00 96.50 83 ILE A C 1
ATOM 689 O O . ILE A 1 83 ? 16.616 8.540 -7.627 1.00 96.50 83 ILE A O 1
ATOM 693 N N . LEU A 1 84 ? 17.905 6.971 -6.663 1.00 97.44 84 LEU A N 1
ATOM 694 C CA . LEU A 1 84 ? 16.813 6.051 -6.344 1.00 97.44 84 LEU A CA 1
ATOM 695 C C . LEU A 1 84 ? 15.795 6.710 -5.404 1.00 97.44 84 LEU A C 1
ATOM 697 O O . LEU A 1 84 ? 14.595 6.687 -5.682 1.00 97.44 84 LEU A O 1
ATOM 701 N N . LYS A 1 85 ? 16.268 7.346 -4.324 1.00 97.19 85 LYS A N 1
ATOM 702 C CA . LYS A 1 85 ? 15.408 8.062 -3.373 1.00 97.19 85 LYS A CA 1
ATOM 703 C C . LYS A 1 85 ? 14.602 9.161 -4.067 1.00 97.19 85 LYS A C 1
ATOM 705 O O . LYS A 1 85 ? 13.385 9.215 -3.909 1.00 97.19 85 LYS A O 1
ATOM 710 N N . GLU A 1 86 ? 15.253 10.008 -4.861 1.00 97.56 86 GLU A N 1
ATOM 711 C CA . GLU A 1 86 ? 14.573 11.073 -5.603 1.00 97.56 86 GLU A CA 1
ATOM 712 C C . GLU A 1 86 ? 13.532 10.530 -6.580 1.00 97.56 86 GLU A C 1
ATOM 714 O O . GLU A 1 86 ? 12.461 11.115 -6.730 1.00 97.56 86 GLU A O 1
ATOM 719 N N . MET A 1 87 ? 13.825 9.414 -7.249 1.00 97.12 87 MET A N 1
ATOM 720 C CA . MET A 1 87 ? 12.894 8.791 -8.184 1.00 97.12 87 MET A CA 1
ATOM 721 C C . MET A 1 87 ? 11.662 8.233 -7.465 1.00 97.12 87 MET A C 1
ATOM 723 O O . MET A 1 87 ? 10.540 8.450 -7.924 1.00 97.12 87 MET A O 1
ATOM 727 N N . ILE A 1 88 ? 11.847 7.586 -6.310 1.00 96.94 88 ILE A N 1
ATOM 728 C CA . ILE A 1 88 ? 10.741 7.118 -5.464 1.00 96.94 88 ILE A CA 1
ATOM 729 C C . ILE A 1 88 ? 9.868 8.301 -5.024 1.00 96.94 88 ILE A C 1
ATOM 731 O O . ILE A 1 88 ? 8.645 8.236 -5.160 1.00 96.94 88 ILE A O 1
ATOM 735 N N . GLU A 1 89 ? 10.470 9.396 -4.555 1.00 96.12 89 GLU A N 1
ATOM 736 C CA . GLU A 1 89 ? 9.728 10.582 -4.107 1.00 96.12 89 GLU A CA 1
ATOM 737 C C . GLU A 1 89 ? 9.007 11.298 -5.259 1.00 96.12 89 GLU A C 1
ATOM 739 O O . GLU A 1 89 ? 7.833 11.657 -5.136 1.00 96.12 89 GLU A O 1
ATOM 744 N N . LYS A 1 90 ? 9.644 11.423 -6.430 1.00 96.69 90 LYS A N 1
ATOM 745 C CA . LYS A 1 90 ? 8.992 11.937 -7.647 1.00 96.69 90 LYS A CA 1
ATOM 746 C C . LYS A 1 90 ? 7.789 11.065 -8.040 1.00 96.69 90 LYS A C 1
ATOM 748 O O . LYS A 1 90 ? 6.732 11.607 -8.361 1.00 96.69 90 LYS A O 1
ATOM 753 N N . ARG A 1 91 ? 7.903 9.730 -7.947 1.00 96.94 91 ARG A N 1
ATOM 754 C CA . ARG A 1 91 ? 6.803 8.794 -8.249 1.00 96.94 91 ARG A CA 1
ATOM 755 C C . ARG A 1 91 ? 5.648 8.970 -7.262 1.00 96.94 91 ARG A C 1
ATOM 757 O O . ARG A 1 91 ? 4.502 9.098 -7.682 1.00 96.94 91 ARG A O 1
ATOM 764 N N . LYS A 1 92 ? 5.946 9.055 -5.960 1.00 95.75 92 LYS A N 1
ATOM 765 C CA . LYS A 1 92 ? 4.946 9.338 -4.912 1.00 95.75 92 LYS A CA 1
ATOM 766 C C . LYS A 1 92 ? 4.230 10.669 -5.147 1.00 95.75 92 LYS A C 1
ATOM 768 O O . LYS A 1 92 ? 3.013 10.738 -4.983 1.00 95.75 92 LYS A O 1
ATOM 773 N N . LYS A 1 93 ? 4.958 11.713 -5.563 1.00 95.31 93 LYS A N 1
ATOM 774 C CA . LYS A 1 93 ? 4.381 13.025 -5.895 1.00 95.31 93 LYS A CA 1
ATOM 775 C C . LYS A 1 93 ? 3.388 12.932 -7.055 1.00 95.31 93 LYS A C 1
ATOM 777 O O . LYS A 1 93 ? 2.305 13.503 -6.954 1.00 95.31 93 LYS A O 1
ATOM 782 N N . PHE A 1 94 ? 3.722 12.200 -8.119 1.00 95.81 94 PHE A N 1
ATOM 783 C CA . PHE A 1 94 ? 2.800 11.980 -9.238 1.00 95.81 94 PHE A CA 1
ATOM 784 C C . PHE A 1 94 ? 1.567 11.176 -8.826 1.00 95.81 94 PHE A C 1
ATOM 786 O O . PHE A 1 94 ? 0.459 11.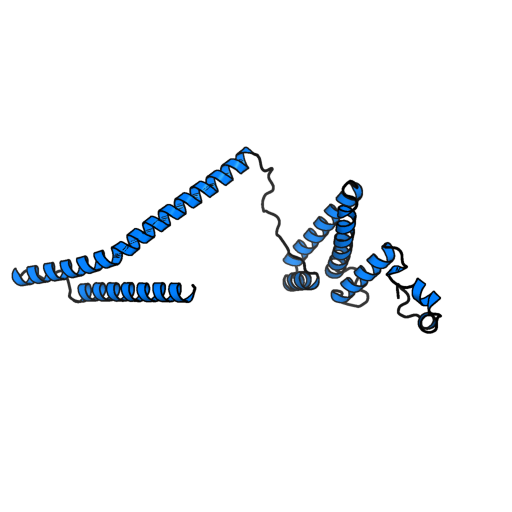595 -9.137 1.00 95.81 94 PHE A O 1
ATOM 793 N N . LEU A 1 95 ? 1.724 10.109 -8.038 1.00 96.44 95 LEU A N 1
ATOM 794 C CA . LEU A 1 95 ? 0.581 9.355 -7.505 1.00 96.44 95 LEU A CA 1
ATOM 795 C C . LEU A 1 95 ? -0.331 10.224 -6.626 1.00 96.44 95 LEU A C 1
ATOM 797 O O . LEU A 1 95 ? -1.549 10.168 -6.761 1.00 96.44 95 LEU A O 1
ATOM 801 N N . LYS A 1 96 ? 0.243 11.086 -5.773 1.00 95.44 96 LYS A N 1
ATOM 802 C CA . LYS A 1 96 ? -0.527 12.053 -4.973 1.00 95.44 96 LYS A CA 1
ATOM 803 C C . LYS A 1 96 ? -1.309 13.026 -5.861 1.00 95.44 96 LYS A C 1
ATOM 805 O O . LYS A 1 96 ? -2.456 13.336 -5.554 1.00 95.44 96 LYS A O 1
ATOM 810 N N . TYR A 1 97 ? -0.691 13.522 -6.933 1.00 95.00 97 TYR A N 1
ATOM 811 C CA . TYR A 1 97 ? -1.362 14.415 -7.875 1.00 95.00 97 TYR A CA 1
ATOM 812 C C . TYR A 1 97 ? -2.501 13.701 -8.603 1.00 95.00 97 TYR A C 1
ATOM 814 O O . TYR A 1 97 ? -3.611 14.226 -8.645 1.00 95.00 97 TYR A O 1
ATOM 822 N N . LEU A 1 98 ? -2.242 12.494 -9.109 1.00 95.00 98 LEU A N 1
ATOM 823 C CA . LEU A 1 98 ? -3.224 11.698 -9.831 1.00 95.00 98 LEU A CA 1
ATOM 824 C C . LEU A 1 98 ? -4.425 11.356 -8.947 1.00 95.00 98 LEU A C 1
ATOM 826 O O . LEU A 1 98 ? -5.550 11.577 -9.367 1.00 95.00 98 LEU A O 1
ATOM 830 N N . ARG A 1 99 ? -4.192 10.955 -7.691 1.00 95.94 99 ARG A N 1
ATOM 831 C CA . ARG A 1 99 ? -5.256 10.696 -6.708 1.00 95.94 99 ARG A CA 1
ATOM 832 C C . ARG A 1 99 ? -6.190 11.894 -6.510 1.00 95.94 99 ARG A C 1
ATOM 834 O O . ARG A 1 99 ? -7.378 11.702 -6.292 1.00 95.94 99 ARG A O 1
ATOM 841 N N . ARG A 1 100 ? -5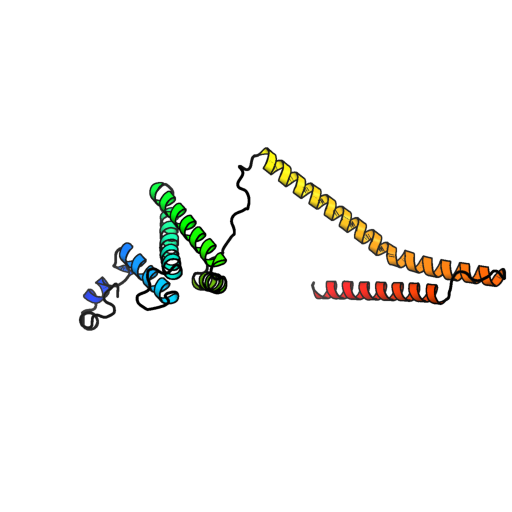.655 13.120 -6.555 1.00 95.62 100 ARG A N 1
ATOM 842 C CA . ARG A 1 100 ? -6.445 14.355 -6.424 1.00 95.62 100 ARG A CA 1
ATOM 843 C C . ARG A 1 100 ? -7.181 14.718 -7.714 1.00 95.62 100 ARG A C 1
ATOM 845 O O . ARG A 1 100 ? -8.242 15.321 -7.640 1.00 95.62 100 ARG A O 1
ATOM 852 N N . TRP A 1 101 ? -6.585 14.434 -8.868 1.00 95.56 101 TRP A N 1
ATOM 853 C CA . TRP A 1 101 ? -7.117 14.850 -10.164 1.00 95.56 101 TRP A CA 1
ATOM 854 C C . TRP A 1 101 ? -8.137 13.861 -10.736 1.00 95.56 101 TRP A C 1
ATOM 856 O O . TRP A 1 101 ? -9.207 14.276 -11.165 1.00 95.56 101 TRP A O 1
ATOM 866 N N . ASP A 1 102 ? -7.817 12.568 -10.730 1.00 96.00 102 ASP A N 1
ATOM 867 C CA . ASP A 1 102 ? -8.651 11.502 -11.283 1.00 96.00 102 ASP A CA 1
ATOM 868 C C . ASP A 1 102 ? -8.426 10.207 -10.494 1.00 96.00 102 ASP A C 1
ATOM 870 O O . ASP A 1 102 ? -7.434 9.490 -10.668 1.00 96.00 102 ASP A O 1
ATOM 874 N N . TYR A 1 103 ? -9.364 9.921 -9.594 1.00 96.56 103 TYR A N 1
ATOM 875 C CA . TYR A 1 103 ? -9.265 8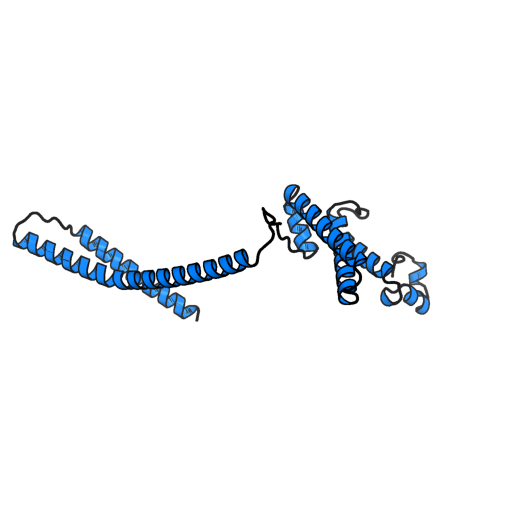.786 -8.686 1.00 96.56 103 TYR A CA 1
ATOM 876 C C . TYR A 1 103 ? -9.376 7.434 -9.410 1.00 96.56 103 TYR A C 1
ATOM 878 O O . TYR A 1 103 ? -8.657 6.497 -9.069 1.00 96.56 103 TYR A O 1
ATOM 886 N N . ARG A 1 104 ? -10.194 7.344 -10.469 1.00 96.44 104 ARG A N 1
ATOM 887 C CA . ARG A 1 104 ? -10.367 6.099 -11.237 1.00 96.44 104 ARG A CA 1
ATOM 888 C C . ARG A 1 104 ? -9.086 5.728 -11.975 1.00 96.44 104 ARG A C 1
ATOM 890 O O . ARG A 1 104 ? -8.677 4.570 -11.963 1.00 96.44 104 ARG A O 1
ATOM 897 N N . ARG A 1 105 ? -8.416 6.716 -12.579 1.00 94.38 105 ARG A N 1
ATOM 898 C CA . ARG A 1 105 ? -7.094 6.504 -13.190 1.00 94.38 105 ARG A CA 1
ATOM 899 C C . ARG A 1 105 ? -6.040 6.136 -12.159 1.00 94.38 105 ARG A C 1
ATOM 901 O O . ARG A 1 105 ? -5.172 5.322 -12.449 1.00 94.38 105 ARG A O 1
ATOM 908 N N . PHE A 1 106 ? -6.100 6.738 -10.975 1.00 96.56 106 PHE A N 1
ATOM 909 C CA . PHE A 1 106 ? -5.191 6.404 -9.888 1.00 96.56 106 PHE A CA 1
ATOM 910 C C . PHE A 1 106 ? -5.300 4.929 -9.483 1.00 96.56 106 PHE A C 1
ATOM 912 O O . PHE A 1 106 ? -4.275 4.251 -9.486 1.00 96.56 106 PHE A O 1
ATOM 919 N N . GLU A 1 107 ? -6.504 4.421 -9.208 1.00 96.69 107 GLU A N 1
ATOM 920 C CA . GLU A 1 107 ? -6.706 3.006 -8.856 1.00 96.69 107 GLU A CA 1
ATOM 921 C C . GLU A 1 107 ? -6.267 2.065 -9.979 1.00 96.69 107 GLU A C 1
ATOM 923 O O . GLU A 1 107 ? -5.496 1.138 -9.735 1.00 96.69 107 GLU A O 1
ATOM 928 N N . TRP A 1 108 ? -6.661 2.364 -11.219 1.00 96.31 108 TRP A N 1
ATOM 929 C CA . TRP A 1 108 ? -6.274 1.568 -12.384 1.00 96.31 108 TRP A CA 1
ATOM 930 C C . TRP A 1 108 ? -4.750 1.452 -12.545 1.00 96.31 108 TRP A C 1
ATOM 932 O O . TRP A 1 108 ? -4.238 0.372 -12.827 1.00 96.31 108 TRP A O 1
ATOM 942 N N . ILE A 1 109 ? -3.995 2.535 -12.326 1.00 96.12 109 ILE A N 1
ATOM 943 C CA . ILE A 1 109 ? -2.525 2.478 -12.395 1.00 96.12 109 ILE A CA 1
ATOM 944 C C . ILE A 1 109 ? -1.931 1.668 -11.250 1.00 96.12 109 ILE A C 1
ATOM 946 O O . ILE A 1 109 ? -0.933 0.981 -11.467 1.00 96.12 109 ILE A O 1
ATOM 950 N N . LEU A 1 110 ? -2.479 1.781 -10.036 1.00 96.12 110 LEU A N 1
ATOM 951 C CA . LEU A 1 110 ? -1.986 0.994 -8.906 1.00 96.12 110 LEU A CA 1
ATOM 952 C C . LEU A 1 110 ? -2.126 -0.501 -9.187 1.00 96.12 110 LEU A C 1
ATOM 954 O O . LEU A 1 110 ? -1.177 -1.239 -8.943 1.00 96.12 110 LEU A O 1
ATOM 958 N N . GLU A 1 111 ? -3.258 -0.912 -9.756 1.00 95.69 111 GLU A N 1
ATOM 959 C CA . GLU A 1 111 ? -3.498 -2.294 -10.165 1.00 95.69 111 GLU A CA 1
ATOM 960 C C . GLU A 1 111 ? -2.562 -2.712 -11.309 1.00 95.69 111 GLU A C 1
ATOM 962 O O . GLU A 1 111 ? -1.866 -3.718 -11.206 1.00 95.69 111 GLU A O 1
ATOM 967 N N . LYS A 1 112 ? -2.469 -1.911 -12.380 1.00 95.06 112 LYS A N 1
ATOM 968 C CA . LYS A 1 112 ? -1.645 -2.249 -13.554 1.00 95.06 112 LYS A CA 1
ATOM 969 C C . LYS A 1 112 ? -0.150 -2.311 -13.267 1.00 95.06 112 LYS A C 1
ATOM 971 O O . LYS A 1 112 ? 0.537 -3.171 -13.802 1.00 95.06 112 LYS A O 1
ATOM 976 N N . LEU A 1 113 ? 0.371 -1.389 -12.460 1.00 94.81 113 LEU A N 1
ATOM 977 C CA . LEU A 1 113 ? 1.802 -1.326 -12.145 1.00 94.81 113 LEU A CA 1
ATOM 978 C C . LEU A 1 113 ? 2.182 -2.115 -10.884 1.00 94.81 113 LEU A C 1
ATOM 980 O O . LEU A 1 113 ? 3.364 -2.109 -10.522 1.00 94.81 113 LEU A O 1
ATOM 984 N N . ASP A 1 114 ? 1.207 -2.757 -10.232 1.00 95.25 114 ASP A N 1
ATOM 985 C CA . ASP A 1 114 ? 1.345 -3.449 -8.949 1.00 95.25 114 ASP A CA 1
ATOM 986 C C . ASP A 1 114 ? 2.029 -2.560 -7.891 1.00 95.25 114 ASP A C 1
ATOM 988 O O . ASP A 1 114 ? 3.157 -2.785 -7.437 1.00 95.25 114 ASP A O 1
ATOM 992 N N . LEU A 1 115 ? 1.376 -1.435 -7.581 1.00 95.12 115 LEU A N 1
ATOM 993 C CA . LEU A 1 115 ? 1.873 -0.429 -6.647 1.00 95.12 115 LEU A CA 1
ATOM 994 C C . LEU A 1 115 ? 0.937 -0.277 -5.450 1.00 95.12 115 LEU A C 1
ATOM 996 O O . LEU A 1 115 ? -0.257 -0.048 -5.593 1.00 95.12 115 LEU A O 1
ATOM 1000 N N . VAL A 1 116 ? 1.517 -0.256 -4.248 1.00 94.88 116 VAL A N 1
ATOM 1001 C CA . VAL A 1 116 ? 0.793 0.073 -3.012 1.00 94.88 116 VAL A CA 1
ATOM 1002 C C . VAL A 1 116 ? 1.046 1.530 -2.634 1.00 94.88 116 VAL A C 1
ATOM 1004 O O . VAL A 1 116 ? 2.173 1.926 -2.311 1.00 94.88 116 VAL A O 1
ATOM 1007 N N . TYR A 1 117 ? -0.008 2.347 -2.649 1.00 95.06 117 TYR A N 1
ATOM 1008 C CA . TYR A 1 117 ? 0.070 3.737 -2.211 1.00 95.06 117 TYR A CA 1
ATOM 1009 C C . TYR A 1 117 ? -0.095 3.849 -0.693 1.00 95.06 117 TYR A C 1
ATOM 1011 O O . TYR A 1 117 ? -1.134 3.503 -0.140 1.00 95.06 117 TYR A O 1
ATOM 1019 N N . LYS A 1 118 ? 0.920 4.401 -0.021 1.00 93.44 118 LYS A N 1
ATOM 1020 C CA . LYS A 1 118 ? 0.853 4.780 1.396 1.00 93.44 118 LYS A CA 1
ATOM 1021 C C . LYS A 1 118 ? 0.843 6.307 1.499 1.00 93.44 118 LYS A C 1
ATOM 1023 O O . LYS A 1 118 ? 1.797 6.931 1.019 1.00 93.44 118 LYS A O 1
ATOM 1028 N N . PRO A 1 119 ? -0.202 6.927 2.074 1.00 91.56 119 PRO A N 1
ATOM 1029 C CA . PRO A 1 119 ? -0.217 8.370 2.260 1.00 91.56 119 PRO A CA 1
ATOM 1030 C C . PRO A 1 119 ? 0.890 8.786 3.244 1.00 91.56 119 PRO A C 1
ATOM 1032 O O . PRO A 1 119 ? 1.171 8.048 4.192 1.00 91.56 119 PRO A O 1
ATOM 1035 N N . PRO A 1 120 ? 1.547 9.941 3.031 1.00 89.25 120 PRO A N 1
ATOM 1036 C CA . PRO A 1 120 ? 2.461 10.482 4.029 1.00 89.25 120 PRO A CA 1
ATOM 1037 C C . PRO A 1 120 ? 1.687 10.852 5.307 1.00 89.25 120 PRO A C 1
ATOM 1039 O O . PRO A 1 120 ? 0.514 11.227 5.203 1.00 89.25 120 PRO A O 1
ATOM 1042 N N . PRO A 1 121 ? 2.323 10.771 6.490 1.00 91.69 121 PRO A N 1
ATOM 1043 C CA . PRO A 1 121 ? 1.721 11.267 7.724 1.00 91.69 121 PRO A CA 1
ATOM 1044 C C . PRO A 1 121 ? 1.452 12.775 7.624 1.00 91.69 121 PRO A C 1
ATOM 1046 O O . PRO A 1 121 ? 2.074 13.475 6.820 1.00 91.69 121 PRO A O 1
ATOM 1049 N N . ALA A 1 122 ? 0.508 13.265 8.431 1.00 91.69 122 ALA A N 1
ATOM 1050 C CA . ALA A 1 122 ? 0.168 14.687 8.478 1.00 91.69 122 ALA A CA 1
ATOM 1051 C C . ALA A 1 122 ? 1.343 15.534 8.989 1.00 91.69 122 ALA A C 1
ATOM 1053 O O . ALA A 1 122 ? 1.629 16.595 8.439 1.00 91.69 122 ALA A O 1
ATOM 1054 N N . GLU A 1 123 ? 2.053 15.018 9.989 1.00 91.88 123 GLU A N 1
ATOM 1055 C CA . GLU A 1 123 ? 3.177 15.680 10.635 1.00 91.88 123 GLU A CA 1
ATOM 1056 C C . GLU A 1 123 ? 4.427 14.805 10.546 1.00 91.88 123 GLU A C 1
ATOM 1058 O O . GLU A 1 123 ? 4.366 13.575 10.624 1.00 91.88 123 GLU A O 1
ATOM 1063 N N . PHE A 1 124 ? 5.571 15.459 10.359 1.00 89.62 124 PHE A N 1
ATOM 1064 C CA . PHE A 1 124 ? 6.880 14.829 10.439 1.00 89.62 124 PHE A CA 1
ATOM 1065 C C . PHE A 1 124 ? 7.611 15.414 11.638 1.00 89.62 124 PHE A C 1
ATOM 1067 O O . PHE A 1 124 ? 7.969 16.590 11.633 1.00 89.62 124 PHE A O 1
ATOM 1074 N N . HIS A 1 125 ? 7.880 14.582 12.634 1.00 90.12 125 HIS A N 1
ATOM 1075 C CA . HIS A 1 125 ? 8.719 14.928 13.773 1.00 90.12 125 HIS A CA 1
ATOM 1076 C C . HIS A 1 125 ? 9.803 13.872 13.975 1.00 90.12 125 HIS A C 1
ATOM 1078 O O . HIS A 1 125 ? 9.719 12.744 13.478 1.00 90.12 125 HIS A O 1
ATOM 1084 N N . TRP A 1 126 ? 10.866 14.249 14.679 1.00 92.75 126 TRP A N 1
ATOM 1085 C CA . TRP A 1 126 ? 11.914 13.303 15.039 1.00 92.75 126 TRP A CA 1
ATOM 1086 C C . TRP A 1 126 ? 11.472 12.466 16.230 1.00 92.75 126 TRP A C 1
ATOM 1088 O O . TRP A 1 126 ? 11.270 12.989 17.322 1.00 92.75 126 TRP A O 1
ATOM 1098 N N . ILE A 1 127 ? 11.384 11.155 16.020 1.00 92.19 127 ILE A N 1
ATOM 1099 C CA . ILE A 1 127 ? 11.046 10.205 17.078 1.00 92.19 127 ILE A CA 1
ATOM 1100 C C . ILE A 1 127 ? 12.235 10.104 18.036 1.00 92.19 127 ILE A C 1
ATOM 1102 O O . ILE A 1 127 ? 13.319 9.650 17.658 1.00 92.19 127 ILE A O 1
ATOM 1106 N N . THR A 1 128 ? 12.028 10.513 19.286 1.00 95.69 128 THR A N 1
ATOM 1107 C CA . THR A 1 128 ? 13.053 10.418 20.336 1.00 95.69 128 THR A CA 1
ATOM 1108 C C . THR A 1 128 ? 12.951 9.100 21.109 1.00 95.69 128 THR A C 1
ATOM 1110 O O . THR A 1 128 ? 11.903 8.454 21.149 1.00 95.69 128 THR A O 1
ATOM 1113 N N . ARG A 1 129 ? 14.038 8.692 21.786 1.00 96.25 129 ARG A N 1
ATOM 1114 C CA . ARG A 1 129 ? 14.036 7.483 22.638 1.00 96.25 129 ARG A CA 1
ATOM 1115 C C . ARG A 1 129 ? 12.964 7.552 23.731 1.00 96.25 129 ARG A C 1
ATOM 1117 O O . ARG A 1 129 ? 12.299 6.554 23.987 1.00 96.25 129 ARG A O 1
ATOM 1124 N N . LYS A 1 130 ? 12.812 8.719 24.367 1.00 96.69 130 LYS A N 1
ATOM 1125 C CA . LYS A 1 130 ? 11.823 8.947 25.429 1.00 96.69 130 LYS A CA 1
ATOM 1126 C C . LYS A 1 130 ? 10.403 8.738 24.907 1.00 96.69 130 LYS A C 1
ATOM 1128 O O . LYS A 1 130 ? 9.650 7.990 25.512 1.00 96.69 130 LYS A O 1
ATOM 1133 N N . GLU A 1 131 ? 10.078 9.357 23.777 1.00 95.25 131 GLU A N 1
ATOM 1134 C CA . GLU A 1 131 ? 8.755 9.261 23.157 1.00 95.25 131 GLU A CA 1
ATOM 1135 C C . GLU A 1 131 ? 8.412 7.821 22.752 1.00 95.25 131 GLU A C 1
ATOM 1137 O O . GLU A 1 131 ? 7.317 7.345 23.030 1.00 95.25 131 GLU A O 1
ATOM 1142 N N . SER A 1 132 ? 9.371 7.094 22.166 1.00 96.06 132 SER A N 1
ATOM 1143 C CA . SER A 1 132 ? 9.209 5.669 21.844 1.00 96.06 132 SER A CA 1
ATOM 1144 C C . SER A 1 132 ? 8.870 4.834 23.086 1.00 96.06 132 SER A C 1
ATOM 1146 O O . SER A 1 132 ? 7.927 4.045 23.066 1.00 96.06 132 SER A O 1
ATOM 1148 N N . LEU A 1 133 ? 9.593 5.045 24.192 1.00 97.38 133 LEU A N 1
ATOM 1149 C CA . LEU A 1 133 ? 9.357 4.323 25.444 1.00 97.38 133 LEU A CA 1
ATOM 1150 C C . LEU A 1 133 ? 7.998 4.677 26.060 1.00 97.38 133 LEU A C 1
ATOM 1152 O O . LEU A 1 133 ? 7.283 3.780 26.507 1.00 97.38 133 LEU A O 1
ATOM 1156 N N . GLN A 1 134 ? 7.632 5.961 26.054 1.00 97.38 134 GLN A N 1
ATOM 1157 C CA . GLN A 1 134 ? 6.317 6.419 26.506 1.00 97.38 134 GLN A CA 1
ATOM 1158 C C . GLN A 1 134 ? 5.210 5.745 25.698 1.00 97.38 134 GLN A C 1
ATOM 1160 O O . GLN A 1 134 ? 4.370 5.074 26.280 1.00 97.38 134 GLN A O 1
ATOM 1165 N N . LYS A 1 135 ? 5.304 5.768 24.366 1.00 96.69 135 LYS A N 1
ATOM 1166 C CA . LYS A 1 135 ? 4.325 5.126 23.487 1.00 96.69 135 LYS A CA 1
ATOM 1167 C C . LYS A 1 135 ? 4.190 3.620 23.730 1.00 96.69 135 LYS A C 1
ATOM 1169 O O . LYS A 1 135 ? 3.078 3.106 23.731 1.00 96.69 135 LYS A O 1
ATOM 1174 N N . LEU A 1 136 ? 5.295 2.900 23.942 1.00 97.50 136 LEU A N 1
ATOM 1175 C CA . LEU A 1 136 ? 5.245 1.469 24.279 1.00 97.50 136 LEU A CA 1
ATOM 1176 C C . LEU A 1 136 ? 4.569 1.220 25.631 1.00 97.50 136 LEU A C 1
ATOM 1178 O O . LEU A 1 136 ? 3.811 0.262 25.773 1.00 97.50 136 LEU A O 1
ATOM 1182 N N . THR A 1 137 ? 4.828 2.093 26.605 1.00 98.12 137 THR A N 1
ATOM 1183 C CA . THR A 1 137 ? 4.206 2.031 27.931 1.00 98.12 137 THR A CA 1
ATOM 1184 C C . THR A 1 137 ? 2.710 2.318 27.836 1.00 98.12 137 THR A C 1
ATOM 1186 O O . THR A 1 137 ? 1.916 1.579 28.408 1.00 98.12 137 THR A O 1
ATOM 1189 N N . ASP A 1 138 ? 2.317 3.325 27.058 1.00 98.31 138 ASP A N 1
ATOM 1190 C CA . ASP A 1 138 ? 0.920 3.694 26.836 1.00 98.31 138 ASP A CA 1
ATOM 1191 C C . ASP A 1 138 ? 0.151 2.542 26.185 1.00 98.31 138 ASP A C 1
ATOM 1193 O O . ASP A 1 138 ? -0.875 2.125 26.714 1.00 98.31 138 ASP A O 1
ATOM 1197 N N . ILE A 1 139 ? 0.701 1.941 25.121 1.00 98.50 139 ILE A N 1
ATOM 1198 C CA . ILE A 1 139 ? 0.112 0.763 24.461 1.00 98.50 139 ILE A CA 1
ATOM 1199 C C . ILE A 1 139 ? -0.064 -0.393 25.456 1.00 98.50 139 ILE A C 1
ATOM 1201 O O . ILE A 1 139 ? -1.095 -1.064 25.459 1.00 98.50 139 ILE A O 1
ATOM 1205 N N . HIS A 1 140 ? 0.929 -0.639 26.313 1.00 98.31 140 HIS A N 1
ATOM 1206 C CA . HIS A 1 140 ? 0.843 -1.694 27.320 1.00 98.31 140 HIS A CA 1
ATOM 1207 C C . HIS A 1 140 ? -0.243 -1.405 28.368 1.00 98.31 140 HIS A C 1
ATOM 1209 O O . HIS A 1 140 ? -1.065 -2.273 28.661 1.00 98.31 140 HIS A O 1
ATOM 1215 N N . CYS A 1 141 ? -0.287 -0.180 28.893 1.00 98.44 141 CYS A N 1
ATOM 1216 C CA . CYS A 1 141 ? -1.296 0.261 29.852 1.00 98.44 141 CYS A CA 1
ATOM 1217 C C . CYS A 1 141 ? -2.712 0.230 29.260 1.00 98.44 141 CYS A C 1
ATOM 1219 O O . CYS A 1 141 ? -3.654 -0.167 29.946 1.00 98.44 141 CYS A O 1
ATOM 1221 N N . GLU A 1 142 ? -2.874 0.625 27.996 1.00 98.38 142 GLU A N 1
ATOM 1222 C CA . GLU A 1 142 ? -4.141 0.532 27.268 1.00 98.38 142 GLU A CA 1
ATOM 1223 C C . GLU A 1 142 ? -4.586 -0.916 27.112 1.00 98.38 142 GLU A C 1
ATOM 1225 O O . GLU A 1 142 ? -5.743 -1.220 27.396 1.00 98.38 142 GLU A O 1
ATOM 1230 N N . LYS A 1 143 ? -3.667 -1.817 26.750 1.00 98.44 143 LYS A N 1
ATOM 1231 C CA . LYS A 1 143 ? -3.961 -3.246 26.638 1.00 98.44 143 LYS A CA 1
ATOM 1232 C C . LYS A 1 143 ? -4.422 -3.834 27.973 1.00 98.44 143 LYS A C 1
ATOM 1234 O O . LYS A 1 143 ? -5.472 -4.462 28.027 1.00 98.44 143 LYS A O 1
ATOM 1239 N N . LEU A 1 144 ? -3.702 -3.553 29.060 1.00 98.44 144 LEU A N 1
ATOM 1240 C CA . LEU A 1 144 ? -4.094 -3.990 30.404 1.00 98.44 144 LEU A CA 1
ATOM 1241 C C . LEU A 1 144 ? -5.456 -3.423 30.821 1.00 98.44 144 LEU A C 1
ATOM 1243 O O . LEU A 1 144 ? -6.245 -4.099 31.479 1.00 98.44 144 LEU A O 1
ATOM 1247 N N . ARG A 1 145 ? -5.740 -2.164 30.466 1.00 98.19 145 ARG A N 1
ATOM 1248 C CA . ARG A 1 145 ? -7.042 -1.543 30.733 1.00 98.19 145 ARG A CA 1
ATOM 1249 C C . ARG A 1 145 ? -8.150 -2.254 29.959 1.00 98.19 145 ARG A C 1
ATOM 1251 O O . ARG A 1 145 ? -9.189 -2.523 30.549 1.00 98.19 145 ARG A O 1
ATOM 1258 N N . GLN A 1 146 ? -7.934 -2.548 28.679 1.00 98.00 146 GLN A N 1
ATOM 1259 C CA . GLN A 1 146 ? -8.893 -3.270 27.839 1.00 98.00 146 GLN A CA 1
ATOM 1260 C C . GLN A 1 146 ? -9.164 -4.670 28.388 1.00 98.00 146 GLN A C 1
ATOM 1262 O O . GLN A 1 146 ? -10.320 -5.004 28.606 1.00 98.00 146 GLN A O 1
ATOM 1267 N N . GLU A 1 147 ? -8.118 -5.427 28.729 1.00 98.06 147 GLU A N 1
ATOM 1268 C CA . GLU A 1 147 ? -8.242 -6.768 29.316 1.00 98.06 147 GLU A CA 1
ATOM 1269 C C . GLU A 1 147 ? -9.098 -6.745 30.594 1.00 98.06 147 GLU A C 1
ATOM 1271 O O . GLU A 1 147 ? -10.057 -7.505 30.715 1.00 98.06 147 GLU A O 1
ATOM 1276 N N . LYS A 1 148 ? -8.842 -5.796 31.504 1.00 98.19 148 LYS A N 1
ATOM 1277 C CA . LYS A 1 148 ? -9.645 -5.631 32.728 1.00 98.19 148 LYS A CA 1
ATOM 1278 C C . LYS A 1 148 ? -11.092 -5.222 32.455 1.00 98.19 148 LYS A C 1
ATOM 1280 O O . LYS A 1 148 ? -11.998 -5.676 33.150 1.00 98.19 148 LYS A O 1
ATOM 1285 N N . LEU A 1 149 ? -11.322 -4.337 31.484 1.00 98.06 149 LEU A N 1
ATOM 1286 C CA . LEU A 1 149 ? -12.675 -3.930 31.096 1.00 98.06 149 LEU A CA 1
ATOM 1287 C C . LEU A 1 149 ? -13.446 -5.097 30.476 1.00 98.06 149 LEU A C 1
ATOM 1289 O O . LEU A 1 149 ? -14.630 -5.249 30.763 1.00 98.06 149 LEU A O 1
ATOM 1293 N N . ASP A 1 150 ? -12.779 -5.935 29.686 1.00 97.00 150 ASP A N 1
ATOM 1294 C CA . ASP A 1 150 ? -13.373 -7.122 29.076 1.00 97.00 150 ASP A CA 1
ATOM 1295 C C . ASP A 1 150 ? -13.693 -8.195 30.123 1.00 97.00 150 ASP A C 1
ATOM 1297 O O . ASP A 1 150 ? -14.766 -8.796 30.083 1.00 97.00 150 ASP A O 1
ATOM 1301 N N . GLU A 1 151 ? -12.804 -8.416 31.093 1.00 97.38 151 GLU A N 1
ATOM 1302 C CA . GLU A 1 151 ? -13.069 -9.278 32.252 1.00 97.38 151 GLU A CA 1
ATOM 1303 C C . GLU A 1 151 ? -14.272 -8.776 33.051 1.00 97.38 151 GLU A C 1
ATOM 1305 O O . GLU A 1 151 ? -15.209 -9.532 33.313 1.00 97.38 151 GLU A O 1
ATOM 1310 N N . TYR A 1 152 ? -14.297 -7.482 33.377 1.00 97.38 152 TYR A N 1
ATOM 1311 C CA . TYR A 1 152 ? -15.413 -6.892 34.105 1.00 97.38 152 TYR A CA 1
ATOM 1312 C C . TYR A 1 152 ? -16.720 -7.000 33.313 1.00 97.38 152 TYR A C 1
ATOM 1314 O O . TYR A 1 152 ? -17.747 -7.412 33.854 1.00 97.38 152 TYR A O 1
ATOM 1322 N N . ARG A 1 153 ? -16.681 -6.732 32.005 1.00 96.50 153 ARG A N 1
ATOM 1323 C CA . ARG A 1 153 ? -17.831 -6.902 31.115 1.00 96.50 153 ARG A CA 1
ATOM 1324 C C . ARG A 1 153 ? -18.364 -8.333 31.148 1.00 96.50 153 ARG A C 1
ATOM 1326 O O . ARG A 1 153 ? -19.570 -8.499 31.287 1.00 96.50 153 ARG A O 1
ATOM 1333 N N . LYS A 1 154 ? -17.497 -9.348 31.090 1.00 92.38 154 LYS A N 1
ATOM 1334 C CA . LYS A 1 154 ? -17.907 -10.760 31.199 1.00 92.38 154 LYS A CA 1
ATOM 1335 C C . LYS A 1 154 ? -18.586 -11.054 32.532 1.00 92.38 154 LYS A C 1
ATOM 1337 O O . LYS A 1 154 ? -19.643 -11.675 32.537 1.00 92.38 154 LYS A O 1
ATOM 1342 N N . THR A 1 155 ? -18.041 -10.554 33.644 1.00 94.56 155 THR A N 1
ATOM 1343 C CA . THR A 1 155 ? -18.676 -10.748 34.961 1.00 94.56 155 THR A CA 1
ATOM 1344 C C . THR A 1 155 ? -20.056 -10.089 35.047 1.00 94.56 155 THR A C 1
ATOM 1346 O O . THR A 1 155 ? -20.998 -10.701 35.550 1.00 94.56 155 THR A O 1
ATOM 1349 N N . LEU A 1 156 ? -20.213 -8.873 34.512 1.00 94.12 156 LEU A N 1
ATOM 1350 C CA . LEU A 1 156 ? -21.510 -8.201 34.447 1.00 94.12 156 LEU A CA 1
ATOM 1351 C C . LEU A 1 156 ? -22.484 -8.950 33.548 1.00 94.12 156 LEU A C 1
ATOM 1353 O O . LEU A 1 156 ? -23.646 -9.107 33.913 1.00 94.12 156 LEU A O 1
ATOM 1357 N N . GLU A 1 157 ? -22.015 -9.424 32.392 1.00 89.69 157 GLU A N 1
ATOM 1358 C CA . GLU A 1 157 ? -22.808 -10.265 31.510 1.00 89.69 157 GLU A CA 1
ATOM 1359 C C . GLU A 1 157 ? -23.288 -11.484 32.300 1.00 89.69 157 GLU A C 1
ATOM 1361 O O . GLU A 1 157 ? -24.491 -11.630 32.475 1.00 89.69 157 GLU A O 1
ATOM 1366 N N . GLU A 1 158 ? -22.412 -12.293 32.896 1.00 88.88 158 GLU A N 1
ATOM 1367 C CA . GLU A 1 158 ? -22.783 -13.457 33.719 1.00 88.88 158 GLU A CA 1
ATOM 1368 C C . GLU A 1 158 ? -23.875 -13.154 34.759 1.00 88.88 158 GLU A C 1
ATOM 1370 O O . GLU A 1 158 ? -24.852 -13.906 34.837 1.00 88.88 158 GLU A O 1
ATOM 1375 N N . GLN A 1 159 ? -23.774 -12.019 35.460 1.00 93.50 159 GLN A N 1
ATOM 1376 C CA . GLN A 1 159 ? -24.723 -11.572 36.489 1.00 93.50 159 GLN A CA 1
ATOM 1377 C C . GLN A 1 159 ? -26.107 -11.151 35.960 1.00 93.50 159 GLN A C 1
ATOM 1379 O O . GLN A 1 159 ? -27.068 -11.160 36.730 1.00 93.50 159 GLN A O 1
ATOM 1384 N N . GLN A 1 160 ? -26.261 -10.829 34.670 1.00 93.00 160 GLN A N 1
ATOM 1385 C CA . GLN A 1 160 ? -27.545 -10.374 34.106 1.00 93.00 160 GLN A CA 1
ATOM 1386 C C . GLN A 1 160 ? -28.672 -11.408 34.234 1.00 93.00 160 GLN A C 1
ATOM 1388 O O . GLN A 1 160 ? -29.805 -11.038 34.535 1.00 93.00 160 GLN A O 1
ATOM 1393 N N . ILE A 1 161 ? -28.385 -12.696 34.004 1.00 90.81 161 ILE A N 1
ATOM 1394 C CA . ILE A 1 161 ? -29.411 -13.752 34.064 1.00 90.81 161 ILE A CA 1
ATOM 1395 C C . ILE A 1 161 ? -29.911 -13.945 35.505 1.00 90.81 161 ILE A C 1
ATOM 1397 O O . ILE A 1 161 ? -31.117 -13.804 35.710 1.00 90.81 161 ILE A O 1
ATOM 1401 N N . PRO A 1 162 ? -29.034 -14.190 36.505 1.00 95.00 162 PRO A N 1
ATOM 1402 C CA . PRO A 1 162 ? -29.454 -14.267 37.904 1.00 95.00 162 PRO A CA 1
ATOM 1403 C C . PRO A 1 162 ? -30.198 -13.014 38.372 1.00 95.00 162 PRO A C 1
ATOM 1405 O O . PRO A 1 162 ? -31.229 -13.120 39.031 1.00 95.00 162 PRO A O 1
ATOM 1408 N N . PHE A 1 163 ? -29.722 -11.826 37.982 1.00 95.94 163 PHE A N 1
ATOM 1409 C CA . PHE A 1 163 ? -30.359 -10.562 38.345 1.00 95.94 163 PHE A CA 1
ATOM 1410 C C . PHE A 1 163 ? -31.806 -10.476 37.845 1.00 95.94 163 PHE A C 1
ATOM 1412 O O . PHE A 1 163 ? -32.695 -10.100 38.607 1.00 95.94 163 PHE A O 1
ATOM 1419 N N . LEU A 1 164 ? -32.061 -10.851 36.587 1.00 94.62 164 LEU A N 1
ATOM 1420 C CA . LEU A 1 164 ? -33.412 -10.851 36.024 1.00 94.62 164 LEU A CA 1
ATOM 1421 C C . LEU A 1 164 ? -34.305 -11.928 36.646 1.00 94.62 164 LEU A C 1
ATOM 1423 O O . LEU A 1 164 ? -35.478 -11.666 36.899 1.00 94.62 164 LEU A O 1
ATOM 1427 N N . GLU A 1 165 ? -33.769 -13.117 36.924 1.00 93.88 165 GLU A N 1
ATOM 1428 C CA . GLU A 1 165 ? -34.516 -14.179 37.608 1.00 93.88 165 GLU A CA 1
ATOM 1429 C C . GLU A 1 165 ? -34.958 -13.741 39.007 1.00 93.88 165 GLU A C 1
ATOM 1431 O O . GLU A 1 165 ? -36.128 -13.895 39.367 1.00 93.88 165 GLU A O 1
ATOM 1436 N N . ASP A 1 166 ? -34.057 -13.138 39.779 1.00 96.56 166 ASP A N 1
ATOM 1437 C CA . ASP A 1 166 ? -34.370 -12.631 41.111 1.00 96.56 166 ASP A CA 1
ATOM 1438 C C . ASP A 1 166 ? -35.281 -11.401 41.069 1.00 96.56 166 ASP A C 1
ATOM 1440 O O . ASP A 1 166 ? -36.157 -11.266 41.924 1.00 96.56 166 ASP A O 1
ATOM 1444 N N . ALA A 1 167 ? -35.134 -10.527 40.068 1.00 95.31 167 ALA A N 1
ATOM 1445 C CA . ALA A 1 167 ? -36.045 -9.407 39.851 1.00 95.31 167 ALA A CA 1
ATOM 1446 C C . ALA A 1 167 ? -37.478 -9.894 39.584 1.00 95.31 167 ALA A C 1
ATOM 1448 O O . ALA A 1 167 ? -38.411 -9.394 40.209 1.00 95.31 167 ALA A O 1
ATOM 1449 N N . ILE A 1 168 ? -37.655 -10.914 38.732 1.00 95.31 168 ILE A N 1
ATOM 1450 C CA . ILE A 1 168 ? -38.967 -11.521 38.458 1.00 95.31 168 ILE A CA 1
ATOM 1451 C C . ILE A 1 168 ? -39.560 -12.122 39.738 1.00 95.31 168 ILE A C 1
ATOM 1453 O O . ILE A 1 168 ? -40.713 -11.834 40.054 1.00 95.31 168 ILE A O 1
ATOM 1457 N N . LYS A 1 169 ? -38.780 -12.902 40.504 1.00 96.44 169 LYS A N 1
ATOM 1458 C CA . LYS A 1 169 ? -39.241 -13.490 41.777 1.00 96.44 169 LYS A CA 1
ATOM 1459 C C . LYS A 1 169 ? -39.686 -12.416 42.769 1.00 96.44 169 LYS A C 1
ATOM 1461 O O . LYS A 1 169 ? -40.760 -12.527 43.352 1.00 96.44 169 LYS A O 1
ATOM 1466 N N . LYS A 1 170 ? -38.883 -11.360 42.942 1.00 95.75 170 LYS A N 1
ATOM 1467 C CA . LYS A 1 170 ? -39.200 -10.241 43.845 1.00 95.75 170 LYS A CA 1
ATOM 1468 C C . LYS A 1 170 ? -40.445 -9.485 43.392 1.00 95.75 170 LYS A C 1
ATOM 1470 O O . LYS A 1 170 ? -41.287 -9.178 44.224 1.00 95.75 170 LYS A O 1
ATOM 1475 N N . MET A 1 171 ? -40.590 -9.222 42.092 1.00 94.31 171 MET A N 1
ATOM 1476 C CA . MET A 1 171 ? -41.787 -8.581 41.539 1.00 94.31 171 MET A CA 1
ATOM 1477 C C . MET A 1 171 ? -43.049 -9.416 41.777 1.00 94.31 171 MET A C 1
ATOM 1479 O O . MET A 1 171 ? -44.073 -8.867 42.173 1.00 94.31 171 MET A O 1
ATOM 1483 N N . GLN A 1 172 ? -42.972 -10.736 41.583 1.00 94.19 172 GLN A N 1
ATOM 1484 C CA . GLN A 1 172 ? -44.082 -11.651 41.866 1.00 94.19 172 GLN A CA 1
ATOM 1485 C C . GLN A 1 172 ? -44.443 -11.667 43.355 1.00 94.19 172 GLN A C 1
ATOM 1487 O O . GLN A 1 172 ? -45.620 -11.563 43.686 1.00 94.19 172 GLN A O 1
ATOM 1492 N N . PHE A 1 173 ? -43.440 -11.737 44.234 1.00 95.62 173 PHE A N 1
ATOM 1493 C CA . PHE A 1 173 ? -43.631 -11.710 45.683 1.00 95.62 173 PHE A CA 1
ATOM 1494 C C . PHE A 1 173 ? -44.277 -10.401 46.159 1.00 95.62 173 PHE A C 1
ATOM 1496 O O . PHE A 1 173 ? -45.302 -10.436 46.828 1.00 95.62 173 PHE A O 1
ATOM 1503 N N . ILE A 1 174 ? -43.741 -9.243 45.749 1.00 93.75 174 ILE A N 1
ATOM 1504 C CA . ILE A 1 174 ? -44.300 -7.927 46.106 1.00 93.75 174 ILE A CA 1
ATOM 1505 C C . ILE A 1 174 ? -45.753 -7.813 45.642 1.00 93.75 174 ILE A C 1
ATOM 1507 O O . ILE A 1 174 ? -46.599 -7.323 46.383 1.00 93.75 174 ILE A O 1
ATOM 1511 N N . ARG A 1 175 ? -46.053 -8.273 44.422 1.00 93.12 175 ARG A N 1
ATOM 1512 C CA . ARG A 1 175 ? -47.416 -8.247 43.886 1.00 93.12 175 ARG A CA 1
ATOM 1513 C C . ARG A 1 175 ? -48.372 -9.108 44.717 1.00 93.12 175 ARG A C 1
ATOM 1515 O O . ARG A 1 175 ? -49.479 -8.655 44.980 1.00 93.12 175 ARG A O 1
ATOM 1522 N N . GLN A 1 176 ? -47.962 -10.314 45.120 1.00 93.12 176 GLN A N 1
ATOM 1523 C CA . GLN A 1 176 ? -48.767 -11.197 45.977 1.00 93.12 176 GLN A CA 1
ATOM 1524 C C . GLN A 1 176 ? -49.040 -10.554 47.340 1.00 93.12 176 GLN A C 1
ATOM 1526 O O . GLN A 1 176 ? -50.198 -10.393 47.705 1.00 93.12 176 GLN A O 1
ATOM 1531 N N . GLU A 1 177 ? -48.002 -10.058 48.011 1.00 94.31 177 GLU A N 1
ATOM 1532 C CA . GLU A 1 177 ? -48.129 -9.368 49.302 1.00 94.31 177 GLU A CA 1
ATOM 1533 C C . GLU A 1 177 ? -49.059 -8.145 49.226 1.00 94.31 177 GLU A C 1
ATOM 1535 O O . GLU A 1 177 ? -49.877 -7.918 50.113 1.00 94.31 177 GLU A O 1
ATOM 1540 N N . GLN A 1 178 ? -48.981 -7.351 48.150 1.00 93.00 178 GLN A N 1
ATOM 1541 C CA . GLN A 1 178 ? -49.880 -6.207 47.950 1.00 93.00 178 GLN A CA 1
ATOM 1542 C C . GLN A 1 178 ? -51.348 -6.636 47.831 1.00 93.00 178 GLN A C 1
ATOM 1544 O O . GLN A 1 178 ? -52.219 -5.969 48.391 1.00 93.00 178 GLN A O 1
ATOM 1549 N N . ILE A 1 179 ? -51.613 -7.742 47.127 1.00 92.25 179 ILE A N 1
ATOM 1550 C CA . ILE A 1 179 ? -52.958 -8.314 46.984 1.00 92.25 179 ILE A CA 1
ATOM 1551 C C . ILE A 1 179 ? -53.459 -8.828 48.337 1.00 92.25 179 ILE A C 1
ATOM 1553 O O . ILE A 1 179 ? -54.581 -8.504 48.726 1.00 92.25 179 ILE A O 1
ATOM 1557 N N . ASP A 1 180 ? -52.621 -9.561 49.068 1.00 93.38 180 ASP A N 1
ATOM 1558 C CA . ASP A 1 180 ? -52.966 -10.160 50.361 1.00 93.38 180 ASP A CA 1
ATOM 1559 C C . ASP A 1 180 ? -53.264 -9.094 51.429 1.00 93.38 180 ASP A C 1
ATOM 1561 O O . ASP A 1 180 ? -54.190 -9.240 52.228 1.00 93.38 180 ASP A O 1
ATOM 1565 N N . LEU A 1 181 ? -52.523 -7.981 51.407 1.00 93.56 181 LEU A N 1
ATOM 1566 C CA . LEU A 1 181 ? -52.725 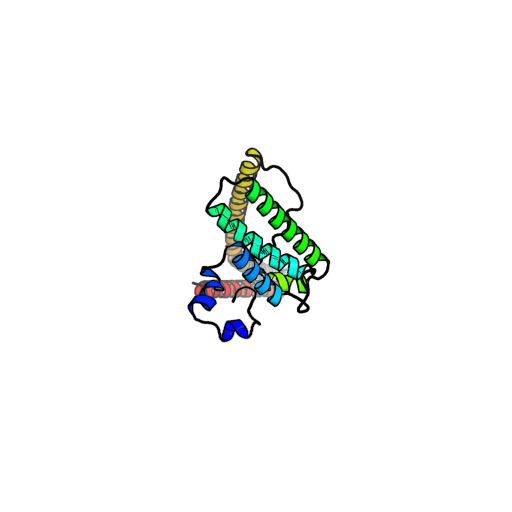-6.832 52.294 1.00 93.56 181 LEU A CA 1
ATOM 1567 C C . LEU A 1 181 ? -53.860 -5.893 51.838 1.00 93.56 181 LEU A C 1
ATOM 1569 O O . LEU A 1 181 ? -54.190 -4.949 52.557 1.00 93.56 181 LEU A O 1
ATOM 1573 N N . GLY A 1 182 ? -54.449 -6.112 50.654 1.00 88.25 182 GLY A N 1
ATOM 1574 C CA . GLY A 1 182 ? -55.514 -5.268 50.097 1.00 88.25 182 GLY A CA 1
ATOM 1575 C C . GLY A 1 182 ? -55.063 -3.858 49.685 1.00 88.25 182 GLY A C 1
ATOM 1576 O O . GLY A 1 182 ? -55.869 -2.927 49.671 1.00 88.25 182 GLY A O 1
ATOM 1577 N N . ILE A 1 183 ? -53.776 -3.681 49.374 1.00 90.94 183 ILE A N 1
ATOM 1578 C CA . ILE A 1 183 ? -53.162 -2.410 48.958 1.00 90.94 183 ILE A CA 1
ATOM 1579 C C . ILE A 1 183 ? -53.247 -2.294 47.423 1.00 90.94 183 ILE A C 1
ATOM 1581 O O . ILE A 1 183 ? -53.151 -3.309 46.728 1.00 90.94 183 ILE A O 1
ATOM 1585 N N . PRO A 1 184 ? -53.405 -1.087 46.838 1.00 87.81 184 PRO A N 1
ATOM 1586 C CA . PRO A 1 184 ? -53.345 -0.918 45.387 1.00 87.81 184 PRO A CA 1
ATOM 1587 C C . PRO A 1 184 ? -52.042 -1.480 44.796 1.00 87.81 184 PRO A C 1
ATOM 1589 O O . PRO A 1 184 ? -50.937 -1.117 45.209 1.00 87.81 184 PRO A O 1
ATOM 1592 N N . VAL A 1 185 ? -52.187 -2.350 43.794 1.00 89.69 185 VAL A N 1
ATOM 1593 C CA . VAL A 1 185 ? -51.066 -3.042 43.149 1.00 89.69 185 VAL A CA 1
ATOM 1594 C C . VAL A 1 185 ? -50.216 -2.050 42.362 1.00 89.69 185 VAL A C 1
ATOM 1596 O O . VAL A 1 185 ? -50.701 -1.370 41.461 1.00 89.69 185 VAL A O 1
ATOM 1599 N N . THR A 1 186 ? -48.928 -1.987 42.694 1.00 89.50 186 THR A N 1
ATOM 1600 C CA . THR A 1 186 ? -47.960 -1.101 42.026 1.00 89.50 186 THR A CA 1
ATOM 1601 C C . THR A 1 186 ? -47.230 -1.810 40.888 1.00 89.50 186 THR A C 1
ATOM 1603 O O . THR A 1 186 ? -46.898 -1.187 39.887 1.00 89.50 186 THR A O 1
ATOM 1606 N N . VAL A 1 187 ? -46.972 -3.114 41.035 1.00 87.94 187 VAL A N 1
ATOM 1607 C CA . VAL A 1 187 ? -46.253 -3.925 40.041 1.00 87.94 187 VAL A CA 1
ATOM 1608 C C . VAL A 1 187 ? -47.258 -4.565 39.087 1.00 87.94 187 VAL A C 1
ATOM 1610 O O . VAL A 1 187 ? -48.009 -5.455 39.498 1.00 87.94 187 VAL A O 1
ATOM 1613 N N . THR A 1 188 ? -47.289 -4.136 37.822 1.00 91.19 188 THR A N 1
ATOM 1614 C CA . THR A 1 188 ? -48.243 -4.662 36.829 1.00 91.19 188 THR A CA 1
ATOM 1615 C C . THR A 1 188 ? -47.825 -6.043 36.303 1.00 91.19 188 THR A C 1
ATOM 1617 O O . THR A 1 188 ? -46.671 -6.454 36.431 1.00 91.19 188 THR A O 1
ATOM 1620 N N . GLU A 1 189 ? -48.763 -6.804 35.725 1.00 89.75 189 GLU A N 1
ATOM 1621 C CA . GLU A 1 189 ? -48.430 -8.099 35.093 1.00 89.75 189 GLU A CA 1
ATOM 1622 C C . GLU A 1 189 ? -47.569 -7.894 33.852 1.00 89.75 189 GLU A C 1
ATOM 1624 O O . GLU A 1 189 ? -46.646 -8.669 33.605 1.00 89.75 189 GLU A O 1
ATOM 1629 N N . GLU A 1 190 ? -47.815 -6.799 33.135 1.00 91.56 190 GLU A N 1
ATOM 1630 C CA . GLU A 1 190 ? -47.046 -6.388 31.967 1.00 91.56 190 GLU A CA 1
ATOM 1631 C C . GLU A 1 190 ? -45.565 -6.193 32.317 1.00 91.56 190 GLU A C 1
ATOM 1633 O O . GLU A 1 190 ? -44.699 -6.680 31.590 1.00 91.56 190 GLU A O 1
ATOM 1638 N N . ASP A 1 191 ? -45.252 -5.574 33.461 1.00 89.50 191 ASP A N 1
ATOM 1639 C CA . ASP A 1 191 ? -43.868 -5.390 33.924 1.00 89.50 191 ASP A CA 1
ATOM 1640 C C . ASP A 1 191 ? -43.158 -6.733 34.174 1.00 89.50 191 ASP A C 1
ATOM 1642 O O . ASP A 1 191 ? -41.980 -6.917 33.839 1.00 89.50 191 ASP A O 1
ATOM 1646 N N . ILE A 1 192 ? -43.878 -7.708 34.737 1.00 92.06 192 ILE A N 1
ATOM 1647 C CA . ILE A 1 192 ? -43.357 -9.059 34.983 1.00 92.06 192 ILE A CA 1
ATOM 1648 C C . ILE A 1 192 ? -43.127 -9.779 33.649 1.00 92.06 192 ILE A C 1
ATOM 1650 O O . ILE A 1 192 ? -42.087 -10.418 33.457 1.00 92.06 192 ILE A O 1
ATOM 1654 N N . GLU A 1 193 ? -44.065 -9.670 32.708 1.00 94.06 193 GLU A N 1
ATOM 1655 C CA . GLU A 1 193 ? -43.938 -10.252 31.372 1.00 94.06 193 GLU A CA 1
ATOM 1656 C C . GLU A 1 193 ? -42.794 -9.638 30.567 1.00 94.06 193 GLU A C 1
ATOM 1658 O O . GLU A 1 193 ? -42.052 -10.370 29.913 1.00 94.06 193 GLU A O 1
ATOM 1663 N N . GLN A 1 194 ? -42.600 -8.321 30.638 1.00 94.00 194 GLN A N 1
ATOM 1664 C CA . GLN A 1 194 ? -41.480 -7.646 29.984 1.00 94.00 194 GLN A CA 1
ATOM 1665 C C . GLN A 1 194 ? -40.136 -8.169 30.499 1.00 94.00 194 GLN A C 1
ATOM 1667 O O . GLN A 1 194 ? -39.238 -8.449 29.704 1.00 94.00 194 GLN A O 1
ATOM 1672 N N . ASN A 1 195 ? -39.989 -8.358 31.814 1.00 93.06 195 ASN A N 1
ATOM 1673 C CA . ASN A 1 195 ? -38.766 -8.928 32.383 1.00 93.06 195 ASN A CA 1
ATOM 1674 C C . ASN A 1 195 ? -38.579 -10.406 32.005 1.00 93.06 195 ASN A C 1
ATOM 1676 O O . ASN A 1 195 ? -37.459 -10.818 31.701 1.00 93.06 195 ASN A O 1
ATOM 1680 N N . LYS A 1 196 ? -39.663 -11.193 31.932 1.00 94.62 196 LYS A N 1
ATOM 1681 C CA . LYS A 1 196 ? -39.622 -12.576 31.419 1.00 94.62 196 LYS A CA 1
ATOM 1682 C C . LYS A 1 196 ? -39.201 -12.636 29.949 1.00 94.62 196 LYS A C 1
ATOM 1684 O O . LYS A 1 196 ? -38.381 -13.482 29.599 1.00 94.62 196 LYS A O 1
ATOM 1689 N N . LYS A 1 197 ? -39.713 -11.732 29.105 1.00 95.31 197 LYS A N 1
ATOM 1690 C CA . LYS A 1 197 ? -39.320 -11.607 27.691 1.00 95.31 197 LYS A CA 1
ATOM 1691 C C . LYS A 1 197 ? -37.832 -11.281 27.568 1.00 95.31 197 LYS A C 1
ATOM 1693 O O . LYS A 1 197 ? -37.112 -12.036 26.926 1.00 95.31 197 LYS A O 1
ATOM 1698 N N . LYS A 1 198 ? -37.344 -10.266 28.293 1.00 94.25 198 LYS A N 1
ATOM 1699 C CA . LYS A 1 198 ? -35.910 -9.913 28.343 1.00 94.25 198 LYS A CA 1
ATOM 1700 C C . LYS A 1 198 ? -35.031 -11.085 28.786 1.00 94.25 198 LYS A C 1
ATOM 1702 O O . LYS A 1 198 ? -33.976 -11.323 28.204 1.00 94.25 198 LYS A O 1
ATOM 1707 N N . LEU A 1 199 ? -35.460 -11.839 29.802 1.00 94.62 199 LEU A N 1
ATOM 1708 C CA . LEU A 1 199 ? -34.742 -13.028 30.268 1.00 94.62 199 LEU A CA 1
ATOM 1709 C C . LEU A 1 199 ? -34.670 -14.112 29.180 1.00 94.62 199 LEU A C 1
ATOM 1711 O O . LEU A 1 199 ? -33.614 -14.715 28.990 1.00 94.62 199 LEU A O 1
ATOM 1715 N N . ALA A 1 200 ? -35.777 -14.364 28.476 1.00 94.56 200 ALA A N 1
ATOM 1716 C CA . ALA A 1 200 ? -35.835 -15.342 27.394 1.00 94.56 200 ALA A CA 1
ATOM 1717 C C . ALA A 1 200 ? -34.950 -14.931 26.207 1.00 94.56 200 ALA A C 1
ATOM 1719 O O . ALA A 1 200 ? -34.164 -15.746 25.726 1.00 94.56 200 ALA A O 1
ATOM 1720 N N . GLU A 1 201 ? -35.017 -13.664 25.795 1.00 94.75 201 GLU A N 1
ATOM 1721 C CA . GLU A 1 201 ? -34.177 -13.088 24.739 1.00 94.75 201 GLU A CA 1
ATOM 1722 C C . GLU A 1 201 ? -32.685 -13.207 25.079 1.00 94.75 201 GLU A C 1
ATOM 1724 O O . GLU A 1 201 ? -31.900 -13.689 24.263 1.00 94.75 201 GLU A O 1
ATOM 1729 N N . LEU A 1 202 ? -32.284 -12.859 26.308 1.00 92.94 202 LEU A N 1
ATOM 1730 C CA . LEU A 1 202 ? -30.889 -12.981 26.747 1.00 92.94 202 LEU A CA 1
ATOM 1731 C C . LEU A 1 202 ? -30.406 -14.436 26.792 1.00 92.94 202 LEU A C 1
ATOM 1733 O O . LEU A 1 202 ? -29.258 -14.711 26.438 1.00 92.94 202 LEU A O 1
ATOM 1737 N N . LYS A 1 203 ? -31.260 -15.378 27.212 1.00 92.44 203 LYS A N 1
ATOM 1738 C CA . LYS A 1 203 ? -30.934 -16.814 27.190 1.00 92.44 203 LYS A CA 1
ATOM 1739 C C . LYS A 1 203 ? -30.766 -17.324 25.759 1.00 92.44 203 LYS A C 1
ATOM 1741 O O . LYS A 1 203 ? -29.777 -18.001 25.487 1.00 92.44 203 LYS A O 1
ATOM 1746 N N . ALA A 1 204 ? -31.673 -16.960 24.853 1.00 93.62 204 ALA A N 1
ATOM 1747 C CA . ALA A 1 204 ? -31.586 -17.323 23.440 1.00 93.62 204 ALA A CA 1
ATOM 1748 C C . ALA A 1 204 ? -30.295 -16.783 22.805 1.00 93.62 204 ALA A C 1
ATOM 1750 O O . ALA A 1 204 ? -29.518 -17.550 22.240 1.00 93.62 204 ALA A O 1
ATOM 1751 N N . PHE A 1 205 ? -29.995 -15.499 23.015 1.00 91.56 205 PHE A N 1
ATOM 1752 C CA . PHE A 1 205 ? -28.781 -14.864 22.504 1.00 91.56 205 PHE A CA 1
ATOM 1753 C C . PHE A 1 205 ? -27.493 -15.542 23.009 1.00 91.56 205 PHE A C 1
ATOM 1755 O O . PHE A 1 205 ? -26.528 -15.719 22.258 1.00 91.56 205 PHE A O 1
ATOM 1762 N N . ARG A 1 206 ? -27.452 -15.983 24.275 1.00 87.56 206 ARG A N 1
ATOM 1763 C CA . ARG A 1 206 ? -26.303 -16.742 24.806 1.00 87.56 206 ARG A CA 1
ATOM 1764 C C . ARG A 1 206 ? -26.136 -18.112 24.168 1.00 87.56 206 ARG A C 1
ATOM 1766 O O . ARG A 1 206 ? -25.007 -18.546 23.952 1.00 87.56 206 ARG A O 1
ATOM 1773 N N . GLU A 1 207 ? -27.227 -18.811 23.897 1.00 89.81 207 GLU A N 1
ATOM 1774 C CA . GLU A 1 207 ? -27.152 -20.118 23.246 1.00 89.81 207 GLU A CA 1
ATOM 1775 C C . GLU A 1 207 ? -26.743 -19.984 21.775 1.00 89.81 207 GLU A C 1
ATOM 1777 O O . GLU A 1 207 ? -25.888 -20.738 21.310 1.00 89.81 207 GLU A O 1
ATOM 1782 N N . GLU A 1 208 ? -27.236 -18.962 21.071 1.00 91.88 208 GLU A N 1
ATOM 1783 C CA . GLU A 1 208 ? -26.800 -18.633 19.710 1.00 91.88 208 GLU A CA 1
ATOM 1784 C C . GLU A 1 208 ? -25.307 -18.290 19.643 1.00 91.88 208 GLU A C 1
ATOM 1786 O O . GLU A 1 208 ? -24.579 -18.842 18.816 1.00 91.88 208 GLU A O 1
ATOM 1791 N N . THR A 1 209 ? -24.817 -17.430 20.543 1.00 87.62 209 THR A N 1
ATOM 1792 C CA . THR A 1 209 ? -23.393 -17.051 20.596 1.00 87.62 209 THR A CA 1
ATOM 1793 C C . THR A 1 209 ? -22.489 -18.234 20.950 1.00 87.62 209 THR A C 1
ATOM 1795 O O . THR A 1 209 ? -21.458 -18.429 20.302 1.00 87.62 209 THR A O 1
ATOM 1798 N N . LYS A 1 210 ? -22.886 -19.094 21.900 1.00 86.94 210 LYS A N 1
ATOM 1799 C CA . LYS A 1 210 ? -22.174 -20.356 22.181 1.00 86.94 210 LYS A CA 1
ATOM 1800 C C . LYS A 1 210 ? -22.180 -21.302 20.980 1.00 86.94 210 LYS A C 1
ATOM 1802 O O . LYS A 1 210 ? -21.159 -21.926 20.692 1.00 86.94 210 LYS A O 1
ATOM 1807 N N . ALA A 1 211 ? -23.308 -21.434 20.283 1.00 88.81 211 ALA A N 1
ATOM 1808 C CA . ALA A 1 211 ? -23.417 -22.282 19.100 1.00 88.81 211 ALA A CA 1
ATOM 1809 C C . ALA A 1 211 ? -22.549 -21.763 17.943 1.00 88.81 211 ALA A C 1
ATOM 1811 O O . ALA A 1 211 ? -21.915 -22.562 17.255 1.00 88.81 211 ALA A O 1
ATOM 1812 N N . ALA A 1 212 ? -22.468 -20.442 17.758 1.00 88.12 212 ALA A N 1
ATOM 1813 C CA . ALA A 1 212 ? -21.580 -19.813 16.784 1.00 88.12 212 ALA A CA 1
ATOM 1814 C C . ALA A 1 212 ? -20.099 -20.061 17.119 1.00 88.12 212 ALA A C 1
ATOM 1816 O O . ALA A 1 212 ? -19.346 -20.483 16.244 1.00 88.12 212 ALA A O 1
ATOM 1817 N N . ALA A 1 213 ? -19.699 -19.906 18.388 1.00 85.88 213 ALA A N 1
ATOM 1818 C CA . ALA A 1 213 ? -18.331 -20.182 18.837 1.00 85.88 213 ALA A CA 1
ATOM 1819 C C . ALA A 1 213 ? -17.923 -21.657 18.651 1.00 85.88 213 ALA A C 1
ATOM 1821 O O . ALA A 1 213 ? -16.778 -21.949 18.321 1.00 85.88 213 ALA A O 1
ATOM 1822 N N . ARG A 1 214 ? -18.862 -22.599 18.815 1.00 82.38 214 ARG A N 1
ATOM 1823 C CA . ARG A 1 214 ? -18.629 -24.032 18.550 1.00 82.38 214 ARG A CA 1
ATOM 1824 C C . ARG A 1 214 ? -18.479 -24.373 17.068 1.00 82.38 214 ARG A C 1
ATOM 1826 O O . ARG A 1 214 ? -17.903 -25.404 16.769 1.00 82.38 214 ARG A O 1
ATOM 1833 N N . LYS A 1 215 ? -19.033 -23.565 16.159 1.00 81.94 215 LYS A N 1
ATOM 1834 C CA . LYS A 1 215 ? -18.945 -23.786 14.705 1.00 81.94 215 LYS A CA 1
ATOM 1835 C C . LYS A 1 215 ? -17.685 -23.185 14.078 1.00 81.94 215 LYS A C 1
ATOM 1837 O O . LYS A 1 215 ? -17.348 -23.573 12.965 1.00 81.94 215 LYS A O 1
ATOM 1842 N N . SER A 1 216 ? -17.046 -22.209 14.730 1.00 71.88 216 SER A N 1
ATOM 1843 C CA . SER A 1 216 ? -15.824 -21.571 14.216 1.00 71.88 216 SER A CA 1
ATOM 1844 C C . SER A 1 216 ? -14.527 -22.238 14.680 1.00 71.88 216 SER A C 1
ATOM 1846 O O . SER A 1 216 ? -13.470 -21.883 14.165 1.00 71.88 216 SER A O 1
ATOM 1848 N N . ASN A 1 217 ? -14.606 -23.135 15.665 1.00 53.88 217 ASN A N 1
ATOM 1849 C CA . ASN A 1 217 ? -13.515 -24.007 16.111 1.00 53.88 217 ASN A CA 1
ATOM 1850 C C . ASN A 1 217 ? -13.647 -25.380 15.455 1.00 53.88 217 ASN A C 1
ATOM 1852 O O . ASN A 1 217 ? -12.589 -25.986 15.185 1.00 53.88 217 ASN A O 1
#

pLDDT: mean 93.04, std 5.1, range [53.88, 98.5]